Protein AF-0000000078396331 (afdb_homodimer)

Foldseek 3Di:
DPAADDPVRLVVQVVVCVVPVPPGCNVVCLVNDLVHLVVVLVVLVVVLVVLVVVLVVLVVLLVVLVVVLVVLLVVLVVLLVVLVVCCVVPNVVSSVVSNVVSVVSNVVSVVSNVVSVVSSVVSNVVSVCCCVPVSVDDRCPRVVVSVVVVVVVCCVVVPVCVVVVVVVVVVVVVVVVVVVPPD/DPAADDPVRLVVQVVCCVVPVPPGCNVVCLVNPLVNLVVVLVVLVVVLVVLVVVLVVLVVLLVVLVVVLVVLLVVLVVLLVVLVVCCVVPNVVSSVVSNVVSVVSNVVSVVSNVVSVVSSVVSNVVSVVCCVPVSVDDRCPRVVVSVVVVVVVCCVVVPVCCVVVVVVVVVVVVVVVVVVPDD

Secondary structure (DSSP, 8-state):
------HHHHHHHHHHHHH-TTT--GGGGHHHHHHHHHHHHHHHHHHHHHHHHHHHHHHHHHHHHHHHHHHHHHHHHHHHHHHHHHHHTT-HHHHHHHHHHHHHHHHHHHHHHHHHHHHHHHHHHHHHHHHHTTT-PPTTTTHHHHHHHHHHHHHHHHHHHHHHHHHHHHHHHHHHHHHHT--/------HHHHHHHHHHHHH-TTT--GGGGHHHHHHHHHHHHHHHHHHHHHHHHHHHHHHHHHHHHHHHHHHHHHHHHHHHHHHHHHHHTT-HHHHHHHHHHHHHHHHHHHHHHHHHHHHHHHHHHHHHHHHHTTT---TTTTHHHHHHHHHHHHHHHHHHHHHHHHHHHHHHHHHHHHHHT--

Organism: Alligator mississippiensis (NCBI:txid8496)

pLDDT: mean 81.95, std 16.31, range [31.36, 97.94]

Structure (mmCIF, N/CA/C/O backbone):
data_AF-0000000078396331-model_v1
#
loop_
_entity.id
_entity.type
_entity.pdbx_description
1 polymer 'Arf-GAP with SH3 domain, ANK repeat and PH domain-containing protein 1 isoform C'
#
loop_
_atom_site.group_PDB
_atom_site.id
_atom_site.type_symbol
_atom_site.label_atom_id
_atom_site.label_alt_id
_atom_site.label_comp_id
_atom_site.label_asym_id
_atom_site.label_entity_id
_atom_site.label_seq_id
_atom_site.pdbx_PDB_ins_code
_atom_site.Cartn_x
_atom_site.Cartn_y
_atom_site.Cartn_z
_atom_site.occupancy
_atom_site.B_iso_or_equiv
_atom_site.auth_seq_id
_atom_site.auth_comp_id
_atom_site.auth_asym_id
_atom_site.auth_atom_id
_atom_site.pdbx_PDB_model_num
ATOM 1 N N . MET A 1 1 ? -17.031 34.531 22.781 1 51.44 1 MET A N 1
ATOM 2 C CA . MET A 1 1 ? -15.562 34.531 22.844 1 51.44 1 MET A CA 1
ATOM 3 C C . MET A 1 1 ? -15.062 35.75 23.578 1 51.44 1 MET A C 1
ATOM 5 O O . MET A 1 1 ? -15.688 36.812 23.531 1 51.44 1 MET A O 1
ATOM 9 N N . PRO A 1 2 ? -14.391 35.406 24.594 1 65.56 2 PRO A N 1
ATOM 10 C CA . PRO A 1 2 ? -13.93 36.594 25.312 1 65.56 2 PRO A CA 1
ATOM 11 C C . PRO A 1 2 ? -13.414 37.688 24.375 1 65.56 2 PRO A C 1
ATOM 13 O O . PRO A 1 2 ? -12.938 37.375 23.281 1 65.56 2 PRO A O 1
ATOM 16 N N . ASP A 1 3 ? -13.664 38.844 24.672 1 76.69 3 ASP A N 1
ATOM 17 C CA . ASP A 1 3 ? -13.297 40 23.859 1 76.69 3 ASP A CA 1
ATOM 18 C C . ASP A 1 3 ? -11.797 40 23.562 1 76.69 3 ASP A C 1
ATOM 20 O O . ASP A 1 3 ? -10.984 39.75 24.453 1 76.69 3 ASP A O 1
ATOM 24 N N . GLN A 1 4 ? -11.453 39.938 22.328 1 81.94 4 GLN A N 1
ATOM 25 C CA . GLN A 1 4 ? -10.07 39.906 21.859 1 81.94 4 GLN A CA 1
ATOM 26 C C . GLN A 1 4 ? -9.68 41.25 21.234 1 81.94 4 GLN A C 1
ATOM 28 O O . GLN A 1 4 ? -10.547 42.031 20.844 1 81.94 4 GLN A O 1
ATOM 33 N N . ILE A 1 5 ? -8.453 41.562 21.375 1 83.56 5 ILE A N 1
ATOM 34 C CA . ILE A 1 5 ? -7.898 42.75 20.734 1 83.56 5 ILE A CA 1
ATOM 35 C C . ILE A 1 5 ? -7.023 42.344 19.547 1 83.56 5 ILE A C 1
ATOM 37 O O . ILE A 1 5 ? -6.375 41.281 19.578 1 83.56 5 ILE A O 1
ATOM 41 N N . SER A 1 6 ? -7.098 43.156 18.516 1 81.5 6 SER A N 1
ATOM 42 C CA . SER A 1 6 ? -6.219 42.875 17.375 1 81.5 6 SER A CA 1
ATOM 43 C C . SER A 1 6 ? -4.797 43.344 17.656 1 81.5 6 SER A C 1
ATOM 45 O O . SER A 1 6 ? -4.562 44.125 18.594 1 81.5 6 SER A O 1
ATOM 47 N N . VAL A 1 7 ? -3.902 42.781 16.922 1 81.12 7 VAL A N 1
ATOM 48 C CA . VAL A 1 7 ? -2.51 43.188 17.078 1 81.12 7 VAL A CA 1
ATOM 49 C C . VAL A 1 7 ? -2.381 44.688 16.812 1 81.12 7 VAL A C 1
ATOM 51 O O . VAL A 1 7 ? -1.651 45.375 17.516 1 81.12 7 VAL A O 1
ATOM 54 N N . ALA A 1 8 ? -3.088 45.125 15.812 1 82.56 8 ALA A N 1
ATOM 55 C CA . ALA A 1 8 ? -3.049 46.531 15.477 1 82.56 8 ALA A CA 1
ATOM 56 C C . ALA A 1 8 ? -3.572 47.375 16.625 1 82.56 8 ALA A C 1
ATOM 58 O O . ALA A 1 8 ? -2.99 48.438 16.969 1 82.56 8 ALA A O 1
ATOM 59 N N . GLU A 1 9 ? -4.625 46.906 17.219 1 83.44 9 GLU A N 1
ATOM 60 C CA . GLU A 1 9 ? -5.188 47.594 18.375 1 83.44 9 GLU A CA 1
ATOM 61 C C . GLU A 1 9 ? -4.223 47.594 19.562 1 83.44 9 GLU A C 1
ATOM 63 O O . GLU A 1 9 ? -4.074 48.594 20.266 1 83.44 9 GLU A O 1
ATOM 68 N N . PHE A 1 10 ? -3.576 46.5 19.734 1 85.31 10 PHE A N 1
ATOM 69 C CA . PHE A 1 10 ? -2.607 46.344 20.812 1 85.31 10 PHE A CA 1
ATOM 70 C C . PHE A 1 10 ? -1.467 47.344 20.641 1 85.31 10 PHE A C 1
ATOM 72 O O . PHE A 1 10 ? -1.073 48.031 21.594 1 85.31 10 PHE A O 1
ATOM 79 N N . VAL A 1 11 ? -0.959 47.469 19.469 1 83.88 11 VAL A N 1
ATOM 80 C CA . VAL A 1 11 ? 0.147 48.375 19.188 1 83.88 11 VAL A CA 1
ATOM 81 C C . VAL A 1 11 ? -0.291 49.812 19.422 1 83.88 11 VAL A C 1
ATOM 83 O O . VAL A 1 11 ? 0.448 50.594 20 1 83.88 11 VAL A O 1
ATOM 86 N N . THR A 1 12 ? -1.482 50.156 18.953 1 85.38 12 THR A N 1
ATOM 87 C CA . THR A 1 12 ? -2.01 51.5 19.141 1 85.38 12 THR A CA 1
ATOM 88 C C . THR A 1 12 ? -2.158 51.812 20.625 1 85.38 12 THR A C 1
ATOM 90 O O . THR A 1 12 ? -1.731 52.875 21.078 1 85.38 12 THR A O 1
ATOM 93 N N . GLU A 1 13 ? -2.725 50.781 21.312 1 81.88 13 GLU A N 1
ATOM 94 C CA . GLU A 1 13 ? -2.939 51 22.75 1 81.88 13 GLU A CA 1
ATOM 95 C C . GLU A 1 13 ? -1.612 51.125 23.484 1 81.88 13 GLU A C 1
ATOM 97 O O . GLU A 1 13 ? -1.491 51.906 24.438 1 81.88 13 GLU A O 1
ATOM 102 N N . THR A 1 14 ? -0.633 50.406 23.141 1 82.62 14 THR A N 1
ATOM 103 C CA . THR A 1 14 ? 0.685 50.438 23.766 1 82.62 14 THR A CA 1
ATOM 104 C C . THR A 1 14 ? 1.376 51.75 23.516 1 82.62 14 THR A C 1
ATOM 106 O O . THR A 1 14 ? 2.004 52.312 24.422 1 82.62 14 THR A O 1
ATOM 109 N N . ASN A 1 15 ? 1.266 52.156 22.266 1 84 15 ASN A N 1
ATOM 110 C CA . ASN A 1 15 ? 1.855 53.469 21.922 1 84 15 ASN A CA 1
ATOM 111 C C . ASN A 1 15 ? 1.221 54.594 22.703 1 84 15 ASN A C 1
ATOM 113 O O . ASN A 1 15 ? 1.917 55.5 23.156 1 84 15 ASN A O 1
ATOM 117 N N . GLU A 1 16 ? -0.081 54.562 22.859 1 82.88 16 GLU A N 1
ATOM 118 C CA . GLU A 1 16 ? -0.782 55.562 23.625 1 82.88 16 GLU A CA 1
ATOM 119 C C . GLU A 1 16 ? -0.362 55.531 25.094 1 82.88 16 GLU A C 1
ATOM 121 O O . GLU A 1 16 ? -0.216 56.562 25.734 1 82.88 16 GLU A O 1
ATOM 126 N N . ASP A 1 17 ? -0.183 54.406 25.516 1 82.94 17 ASP A N 1
ATOM 127 C CA . ASP A 1 17 ? 0.226 54.25 26.906 1 82.94 17 ASP A CA 1
ATOM 128 C C . ASP A 1 17 ? 1.66 54.719 27.109 1 82.94 17 ASP A C 1
ATOM 130 O O . ASP A 1 17 ? 1.986 55.281 28.172 1 82.94 17 ASP A O 1
ATOM 134 N N . TYR A 1 18 ? 2.506 54.46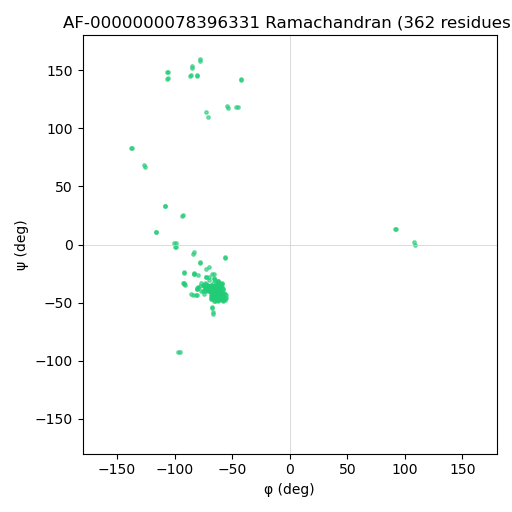9 26.125 1 81.62 18 TYR A N 1
ATOM 135 C CA . TYR A 1 18 ? 3.895 54.906 26.203 1 81.62 18 TYR A CA 1
ATOM 136 C C . TYR A 1 18 ? 3.984 56.438 26.203 1 81.62 18 TYR A C 1
ATOM 138 O O . TYR A 1 18 ? 4.789 57 26.938 1 81.62 18 TYR A O 1
ATOM 146 N N . LYS A 1 19 ? 3.119 57.062 25.484 1 82.88 19 LYS A N 1
ATOM 147 C CA . LYS A 1 19 ? 3.137 58.5 25.359 1 82.88 19 LYS A CA 1
ATOM 148 C C . LYS A 1 19 ? 2.469 59.156 26.562 1 82.88 19 LYS A C 1
ATOM 150 O O . LYS A 1 19 ? 2.924 60.219 27.047 1 82.88 19 LYS A O 1
ATOM 155 N N . ALA A 1 20 ? 1.323 58.531 26.906 1 80.38 20 ALA A N 1
ATOM 156 C CA . ALA A 1 20 ? 0.576 59.094 28.031 1 80.38 20 ALA A CA 1
ATOM 157 C C . ALA A 1 20 ? 0.063 58 28.953 1 80.38 20 ALA A C 1
ATOM 159 O O . ALA A 1 20 ? -1.116 57.656 28.906 1 80.38 20 ALA A O 1
ATOM 160 N N . PRO A 1 21 ? 0.889 57.531 29.844 1 74.56 21 PRO A N 1
ATOM 161 C CA . PRO A 1 21 ? 0.568 56.344 30.672 1 74.56 21 PRO A CA 1
ATOM 162 C C . PRO A 1 21 ? -0.633 56.594 31.578 1 74.56 21 PRO A C 1
ATOM 164 O O . PRO A 1 21 ? -1.394 55.656 31.875 1 74.56 21 PRO A O 1
ATOM 167 N N . THR A 1 22 ? -0.797 57.844 32.031 1 74 22 THR A N 1
ATOM 168 C CA . THR A 1 22 ? -1.854 58.156 32.969 1 74 22 THR A CA 1
ATOM 169 C C . THR A 1 22 ? -3.195 58.312 32.281 1 74 22 THR A C 1
ATOM 171 O O . THR A 1 22 ? -4.25 58.094 32.875 1 74 22 THR A O 1
ATOM 174 N N . ALA A 1 23 ? -3.166 58.688 31.016 1 75.25 23 ALA A N 1
ATOM 175 C CA . ALA A 1 23 ? -4.391 58.969 30.266 1 75.25 23 ALA A CA 1
ATOM 176 C C . ALA A 1 23 ? -4.789 57.75 29.406 1 75.25 23 ALA A C 1
ATOM 178 O O . ALA A 1 23 ? -5.914 57.688 28.906 1 75.25 23 ALA A O 1
ATOM 179 N N . SER A 1 24 ? -3.959 56.781 29.484 1 75.75 24 SER A N 1
ATOM 180 C CA . SER A 1 24 ? -4.168 55.656 28.562 1 75.75 24 SER A CA 1
ATOM 181 C C . SER A 1 24 ? -5.148 54.656 29.141 1 75.75 24 SER A C 1
ATOM 183 O O . SER A 1 24 ? -5.309 54.562 30.359 1 75.75 24 SER A O 1
ATOM 185 N N . ASN A 1 25 ? -5.945 54.031 28.297 1 78.31 25 ASN A N 1
ATOM 186 C CA . ASN A 1 25 ? -6.879 52.969 28.672 1 78.31 25 ASN A CA 1
ATOM 187 C C . ASN A 1 25 ? -6.258 51.594 28.5 1 78.31 25 ASN A C 1
ATOM 189 O O . ASN A 1 25 ? -6.973 50.594 28.359 1 78.31 25 ASN A O 1
ATOM 193 N N . PHE A 1 26 ? -4.973 51.562 28.547 1 81.69 26 PHE A N 1
ATOM 194 C CA . PHE A 1 26 ? -4.262 50.312 28.266 1 81.69 26 PHE A CA 1
ATOM 195 C C . PHE A 1 26 ? -4.59 49.25 29.312 1 81.69 26 PHE A C 1
ATOM 197 O O . PHE A 1 26 ? -4.762 48.094 28.984 1 81.69 26 PHE A O 1
ATOM 204 N N . THR A 1 27 ? -4.695 49.75 30.531 1 78.62 27 THR A N 1
ATOM 205 C CA . THR A 1 27 ? -4.938 48.812 31.641 1 78.62 27 THR A CA 1
ATOM 206 C C . THR A 1 27 ? -6.312 48.156 31.516 1 78.62 27 THR A C 1
ATOM 208 O O . THR A 1 27 ? -6.5 47.031 31.922 1 78.62 27 THR A O 1
ATOM 211 N N . THR A 1 28 ? -7.285 48.844 30.906 1 80.56 28 THR A N 1
ATOM 212 C CA . THR A 1 28 ? -8.633 48.312 30.75 1 80.56 28 THR A CA 1
ATOM 213 C C . THR A 1 28 ? -8.695 47.312 29.625 1 80.56 28 THR A C 1
ATOM 215 O O . THR A 1 28 ? -9.625 46.5 29.562 1 80.56 28 THR A O 1
ATOM 218 N N . ARG A 1 29 ? -7.664 47.281 28.766 1 84.56 29 ARG A N 1
ATOM 219 C CA . ARG A 1 29 ? -7.66 46.375 27.625 1 84.56 29 ARG A CA 1
ATOM 220 C C . ARG A 1 29 ? -6.805 45.156 27.906 1 84.56 29 ARG A C 1
ATOM 222 O O . ARG A 1 29 ? -6.73 44.25 27.062 1 84.56 29 ARG A O 1
ATOM 229 N N . LEU A 1 30 ? -6.285 45.125 29.062 1 81.31 30 LEU A N 1
ATOM 230 C CA . LEU A 1 30 ? -5.336 44.062 29.422 1 81.31 30 LEU A CA 1
ATOM 231 C C . LEU A 1 30 ? -6.012 42.719 29.406 1 81.31 30 LEU A C 1
ATOM 233 O O . LEU A 1 30 ? -5.449 41.75 28.906 1 81.31 30 LEU A O 1
ATOM 237 N N . PRO A 1 31 ? -7.211 42.688 29.984 1 83.12 31 PRO A N 1
ATOM 238 C CA . PRO A 1 31 ? -7.871 41.375 29.922 1 83.12 31 PRO A CA 1
ATOM 239 C C . PRO A 1 31 ? -8.102 40.906 28.484 1 83.12 31 PRO A C 1
ATOM 241 O O . PRO A 1 31 ? -8.023 39.688 28.203 1 83.12 31 PRO A O 1
ATOM 244 N N . GLN A 1 32 ? -8.344 41.812 27.562 1 87.12 32 GLN A N 1
ATOM 245 C CA . GLN A 1 32 ? -8.539 41.469 26.172 1 87.12 32 GLN A CA 1
ATOM 246 C C . GLN A 1 32 ? -7.234 40.969 25.531 1 87.12 32 GLN A C 1
ATOM 248 O O . GLN A 1 32 ? -7.25 40.062 24.688 1 87.12 32 GLN A O 1
ATOM 253 N N . CYS A 1 33 ? -6.156 41.594 25.938 1 84.62 33 CYS A N 1
ATOM 254 C CA . CYS A 1 33 ? -4.848 41.156 25.453 1 84.62 33 CYS A CA 1
ATOM 255 C C . CYS A 1 33 ? -4.512 39.75 25.922 1 84.62 33 CYS A C 1
ATOM 257 O O . CYS A 1 33 ? -4.008 38.938 25.141 1 84.62 33 CYS A O 1
ATOM 259 N N . ARG A 1 34 ? -4.836 39.5 27.156 1 83.62 34 ARG A N 1
ATOM 260 C CA . ARG A 1 34 ? -4.59 38.188 27.719 1 83.62 34 ARG A CA 1
ATOM 261 C C . ARG A 1 34 ? -5.402 37.094 26.984 1 83.62 34 ARG A C 1
ATOM 263 O O . ARG A 1 34 ? -4.898 36.031 26.703 1 83.62 34 ARG A O 1
ATOM 270 N N . ASN A 1 35 ? -6.621 37.406 26.719 1 87.19 35 ASN A N 1
ATOM 271 C CA . ASN A 1 35 ? -7.492 36.5 25.984 1 87.19 35 ASN A CA 1
ATOM 272 C C . ASN A 1 35 ? -6.969 36.25 24.578 1 87.19 35 ASN A C 1
ATOM 274 O O . ASN A 1 35 ? -7.051 35.125 24.078 1 87.19 35 ASN A O 1
ATOM 278 N N . THR A 1 36 ? -6.473 37.281 23.953 1 85.56 36 THR A N 1
ATOM 279 C CA . THR A 1 36 ? -5.938 37.156 22.594 1 85.56 36 THR A CA 1
ATOM 280 C C . THR A 1 36 ? -4.707 36.25 22.578 1 85.56 36 THR A C 1
ATOM 282 O O . THR A 1 36 ? -4.582 35.375 21.719 1 85.56 36 THR A O 1
ATOM 285 N N . VAL A 1 37 ? -3.832 36.438 23.562 1 85.31 37 VAL A N 1
ATOM 286 C CA . VAL A 1 37 ? -2.617 35.656 23.641 1 85.31 37 VAL A CA 1
ATOM 287 C C . VAL A 1 37 ? -2.984 34.188 23.906 1 85.31 37 VAL A C 1
ATOM 289 O O . VAL A 1 37 ? -2.398 33.281 23.297 1 85.31 37 VAL A O 1
ATOM 292 N N . ALA A 1 38 ? -3.959 33.969 24.781 1 84.94 38 ALA A N 1
ATOM 293 C CA . ALA A 1 38 ? -4.414 32.625 25.078 1 84.94 38 ALA A CA 1
ATOM 294 C C . ALA A 1 38 ? -5.016 31.953 23.844 1 84.94 38 ALA A C 1
ATOM 296 O O . ALA A 1 38 ? -4.801 30.766 23.594 1 84.94 38 ALA A O 1
ATOM 297 N N . ALA A 1 39 ? -5.754 32.719 23.094 1 85.81 39 ALA A N 1
ATOM 298 C CA . ALA A 1 39 ? -6.391 32.188 21.891 1 85.81 39 ALA A CA 1
ATOM 299 C C . ALA A 1 39 ? -5.348 31.812 20.828 1 85.81 39 ALA A C 1
ATOM 301 O O . ALA A 1 39 ? -5.48 30.797 20.156 1 85.81 39 ALA A O 1
ATOM 302 N N . ILE A 1 40 ? -4.332 32.656 20.672 1 83.56 40 ILE A N 1
ATOM 303 C CA . ILE A 1 40 ? -3.268 32.406 19.703 1 83.56 40 ILE A CA 1
ATOM 304 C C . ILE A 1 40 ? -2.49 31.156 20.125 1 83.56 40 ILE A C 1
ATOM 306 O O . ILE A 1 40 ? -2.172 30.312 19.281 1 83.56 40 ILE A O 1
ATOM 310 N N . GLU A 1 41 ? -2.252 31.062 21.359 1 84 41 GLU A N 1
ATOM 311 C CA . GLU A 1 41 ? -1.522 29.906 21.875 1 84 41 GLU A CA 1
ATOM 312 C C . GLU A 1 41 ? -2.301 28.609 21.641 1 84 41 GLU A C 1
ATOM 314 O O . GLU A 1 41 ? -1.718 27.594 21.281 1 84 41 GLU A O 1
ATOM 319 N N . GLU A 1 42 ? -3.561 28.656 21.938 1 85.81 42 GLU A N 1
ATOM 320 C CA . GLU A 1 42 ? -4.398 27.484 21.719 1 85.81 42 GLU A CA 1
ATOM 321 C C . GLU A 1 42 ? -4.434 27.094 20.25 1 85.81 42 GLU A C 1
ATOM 323 O O . GLU A 1 42 ? -4.398 25.922 19.906 1 85.81 42 GLU A O 1
ATOM 328 N N . ALA A 1 43 ? -4.508 28.078 19.391 1 85.19 43 ALA A N 1
ATOM 329 C CA . ALA A 1 43 ? -4.531 27.828 17.953 1 85.19 43 ALA A CA 1
ATOM 330 C C . ALA A 1 43 ? -3.219 27.203 17.484 1 85.19 43 ALA A C 1
ATOM 332 O O . ALA A 1 43 ? -3.221 26.281 16.672 1 85.19 43 ALA A O 1
ATOM 333 N N . LEU A 1 44 ? -2.168 27.719 18 1 84.44 44 LEU A N 1
ATOM 334 C CA . LEU A 1 44 ? -0.857 27.172 17.672 1 84.44 44 LEU A CA 1
ATOM 335 C C . LEU A 1 44 ? -0.725 25.734 18.141 1 84.44 44 LEU A C 1
ATOM 337 O O . LEU A 1 44 ? -0.146 24.891 17.438 1 84.44 44 LEU A O 1
ATOM 341 N N . ASP A 1 45 ? -1.229 25.484 19.266 1 88.5 45 ASP A N 1
ATOM 342 C CA . ASP A 1 45 ? -1.177 24.125 19.812 1 88.5 45 ASP A CA 1
ATOM 343 C C . ASP A 1 45 ? -1.977 23.156 18.938 1 88.5 45 ASP A C 1
ATOM 345 O O . ASP A 1 45 ? -1.562 22.016 18.719 1 88.5 45 ASP A O 1
ATOM 349 N N . VAL A 1 46 ? -3.141 23.562 18.531 1 89.06 46 VAL A N 1
ATOM 350 C CA . VAL A 1 46 ? -3.98 22.75 17.672 1 89.06 46 VAL A CA 1
ATOM 351 C C . VAL A 1 46 ? -3.25 22.469 16.359 1 89.06 46 VAL A C 1
ATOM 353 O O . VAL A 1 46 ? -3.236 21.328 15.883 1 89.06 46 VAL A O 1
ATOM 356 N N . ASP A 1 47 ? -2.602 23.453 15.773 1 88.19 47 ASP A N 1
ATOM 357 C CA . ASP A 1 47 ? -1.857 23.281 14.523 1 88.19 47 ASP A CA 1
ATOM 358 C C . ASP A 1 47 ? -0.685 22.328 14.711 1 88.19 47 ASP A C 1
ATOM 360 O O . ASP A 1 47 ? -0.438 21.469 13.859 1 88.19 47 ASP A O 1
ATOM 364 N N . ARG A 1 48 ? -0.011 22.5 15.805 1 89.44 48 ARG A N 1
ATOM 365 C CA . ARG A 1 48 ? 1.112 21.609 16.078 1 89.44 48 ARG A CA 1
ATOM 366 C C . ARG A 1 48 ? 0.652 20.156 16.172 1 89.44 48 ARG A C 1
ATOM 368 O O . ARG A 1 48 ? 1.286 19.266 15.602 1 89.44 48 ARG A O 1
ATOM 375 N N . THR A 1 49 ? -0.433 20 16.875 1 92.25 49 THR A N 1
ATOM 376 C CA . THR A 1 49 ? -0.963 18.656 17.062 1 92.25 49 THR A CA 1
ATOM 377 C C . THR A 1 49 ? -1.343 18.031 15.727 1 92.25 49 THR A C 1
ATOM 379 O O . THR A 1 49 ? -1.021 16.875 15.469 1 92.25 49 THR A O 1
ATOM 382 N N . VAL A 1 50 ? -1.983 18.781 14.914 1 94.19 50 VAL A N 1
ATOM 383 C CA . VAL A 1 50 ? -2.43 18.281 13.625 1 94.19 50 VAL A CA 1
ATOM 384 C C . VAL A 1 50 ? -1.222 17.969 12.742 1 94.19 50 VAL A C 1
ATOM 386 O O . VAL A 1 50 ? -1.199 16.969 12.031 1 94.19 50 VAL A O 1
ATOM 389 N N . LEU A 1 51 ? -0.263 18.844 12.734 1 92.81 51 LEU A N 1
ATOM 390 C CA . LEU A 1 51 ? 0.935 18.641 11.922 1 92.81 51 LEU A CA 1
ATOM 391 C C . LEU A 1 51 ? 1.708 17.406 12.375 1 92.81 51 LEU A C 1
ATOM 393 O O . LEU A 1 51 ? 2.254 16.672 11.547 1 92.81 51 LEU A O 1
ATOM 397 N N . TYR A 1 52 ? 1.739 17.188 13.68 1 93.12 52 TYR A N 1
ATOM 398 C CA . TYR A 1 52 ? 2.381 15.984 14.18 1 93.12 52 TYR A CA 1
ATOM 399 C C . TYR A 1 52 ? 1.629 14.734 13.734 1 93.12 52 TYR A C 1
ATOM 401 O O . TYR A 1 52 ? 2.242 13.719 13.406 1 93.12 52 TYR A O 1
ATOM 409 N N . LYS A 1 53 ? 0.356 14.844 13.742 1 95.88 53 LYS A N 1
ATOM 410 C CA . LYS A 1 53 ? -0.455 13.734 13.266 1 95.88 53 LYS A CA 1
ATOM 411 C C . LYS A 1 53 ? -0.185 13.453 11.789 1 95.88 53 LYS A C 1
ATOM 413 O O . LYS A 1 53 ? -0.109 12.289 11.375 1 95.88 53 LYS A O 1
ATOM 418 N N . MET A 1 54 ? -0.09 14.469 11.023 1 96 54 MET A N 1
ATOM 419 C CA . MET A 1 54 ? 0.231 14.32 9.609 1 96 54 MET A CA 1
ATOM 420 C C . MET A 1 54 ? 1.587 13.648 9.422 1 96 54 MET A C 1
ATOM 422 O O . MET A 1 54 ? 1.728 12.742 8.602 1 96 54 MET A O 1
ATOM 426 N N . LYS A 1 55 ? 2.516 14.141 10.172 1 94.75 55 LYS A N 1
ATOM 427 C CA . LYS A 1 55 ? 3.855 13.57 10.086 1 94.75 55 LYS A CA 1
ATOM 428 C C . LYS A 1 55 ? 3.838 12.078 10.422 1 94.75 55 LYS A C 1
ATOM 430 O O . LYS A 1 55 ? 4.453 11.273 9.719 1 94.75 55 LYS A O 1
ATOM 435 N N . LYS A 1 56 ? 3.148 11.758 11.438 1 96.25 56 LYS A N 1
ATOM 436 C CA . LYS A 1 56 ? 3.012 10.359 11.844 1 96.25 56 LYS A CA 1
ATOM 437 C C . LYS A 1 56 ? 2.354 9.531 10.734 1 96.25 56 LYS A C 1
ATOM 439 O O . LYS A 1 56 ? 2.779 8.414 10.461 1 96.25 56 LYS A O 1
ATOM 444 N N . SER A 1 57 ? 1.333 10.07 10.164 1 97 57 SER A N 1
ATOM 445 C CA . SER A 1 57 ? 0.613 9.375 9.109 1 97 57 SER A CA 1
ATOM 446 C C . SER A 1 57 ? 1.493 9.172 7.879 1 97 57 SER A C 1
ATOM 448 O O . SER A 1 57 ? 1.425 8.133 7.223 1 97 57 SER A O 1
ATOM 450 N N . VAL A 1 58 ? 2.258 10.156 7.527 1 96.62 58 VAL A N 1
ATOM 451 C CA . VAL A 1 58 ? 3.152 10.062 6.379 1 96.62 58 VAL A CA 1
ATOM 452 C C . VAL A 1 58 ? 4.16 8.938 6.598 1 96.62 58 VAL A C 1
ATOM 454 O O . VAL A 1 58 ? 4.43 8.148 5.688 1 96.62 58 VAL A O 1
ATOM 457 N N . LYS A 1 59 ? 4.688 8.852 7.75 1 96.69 59 LYS A N 1
ATOM 458 C CA . LYS A 1 59 ? 5.602 7.762 8.078 1 96.69 59 LYS A CA 1
ATOM 459 C C . LYS A 1 59 ? 4.906 6.406 7.973 1 96.69 59 LYS A C 1
ATOM 461 O O . LYS A 1 59 ? 5.48 5.445 7.457 1 96.69 59 LYS A O 1
ATOM 466 N N . ALA A 1 60 ? 3.719 6.309 8.461 1 97.69 60 ALA A N 1
ATOM 467 C CA . ALA A 1 60 ? 2.936 5.074 8.398 1 97.69 60 ALA A CA 1
ATOM 468 C C . ALA A 1 60 ? 2.648 4.68 6.953 1 97.69 60 ALA A C 1
ATOM 470 O O . ALA A 1 60 ? 2.674 3.494 6.613 1 97.69 60 ALA A O 1
ATOM 471 N N . ILE A 1 61 ? 2.357 5.598 6.129 1 97.62 61 ILE A N 1
ATOM 472 C CA . ILE A 1 61 ? 2.119 5.363 4.707 1 97.62 61 ILE A CA 1
ATOM 473 C C . ILE A 1 61 ? 3.377 4.789 4.062 1 97.62 61 ILE A C 1
ATOM 475 O O . ILE A 1 61 ? 3.297 3.848 3.268 1 97.62 61 ILE A O 1
ATOM 479 N N . ASN A 1 62 ? 4.488 5.391 4.383 1 97 62 ASN A N 1
ATOM 480 C CA . ASN A 1 62 ? 5.742 4.887 3.838 1 97 62 ASN A CA 1
ATOM 481 C C . ASN A 1 62 ? 5.98 3.432 4.234 1 97 62 ASN A C 1
ATOM 483 O O . ASN A 1 62 ? 6.312 2.6 3.387 1 97 62 ASN A O 1
ATOM 487 N N . VAL A 1 63 ? 5.781 3.088 5.512 1 97.44 63 VAL A N 1
ATOM 488 C CA . VAL A 1 63 ? 6.008 1.74 6.023 1 97.44 63 VAL A CA 1
ATOM 489 C C . VAL A 1 63 ? 5.02 0.769 5.379 1 97.44 63 VAL A C 1
ATOM 491 O O . VAL A 1 63 ? 5.418 -0.277 4.859 1 97.44 63 VAL A O 1
ATOM 494 N N . SER A 1 64 ? 3.783 1.131 5.375 1 97.38 64 SER A N 1
ATOM 495 C CA . SER A 1 64 ? 2.766 0.256 4.801 1 97.38 64 SER A CA 1
ATOM 496 C C . SER A 1 64 ? 2.926 0.138 3.289 1 97.38 64 SER A C 1
ATOM 498 O O . SER A 1 64 ? 2.693 -0.928 2.717 1 97.38 64 SER A O 1
ATOM 500 N N . GLY A 1 65 ? 3.248 1.259 2.637 1 97.44 65 GLY A N 1
ATOM 501 C CA . GLY A 1 65 ? 3.484 1.223 1.203 1 97.44 65 GLY A CA 1
ATOM 502 C C . GLY A 1 65 ? 4.613 0.292 0.807 1 97.44 65 GLY A C 1
ATOM 503 O O . GLY A 1 65 ? 4.48 -0.492 -0.135 1 97.44 65 GLY A O 1
ATOM 504 N N . LEU A 1 66 ? 5.68 0.347 1.534 1 97.31 66 LEU A N 1
ATOM 505 C CA . LEU A 1 66 ? 6.82 -0.512 1.241 1 97.31 66 LEU A CA 1
ATOM 506 C C . LEU A 1 66 ? 6.496 -1.972 1.541 1 97.31 66 LEU A C 1
ATOM 508 O O . LEU A 1 66 ? 6.965 -2.873 0.843 1 97.31 66 LEU A O 1
ATOM 512 N N . ALA A 1 67 ? 5.73 -2.24 2.549 1 97.25 67 ALA A N 1
ATOM 513 C CA . ALA A 1 67 ? 5.266 -3.596 2.836 1 97.25 67 ALA A CA 1
ATOM 514 C C . ALA A 1 67 ? 4.402 -4.133 1.699 1 97.25 67 ALA A C 1
ATOM 516 O O . ALA A 1 67 ? 4.52 -5.305 1.325 1 97.25 67 ALA A O 1
ATOM 517 N N . HIS A 1 68 ? 3.537 -3.311 1.166 1 97.19 68 HIS A N 1
ATOM 518 C CA . HIS A 1 68 ? 2.707 -3.676 0.024 1 97.19 68 HIS A CA 1
ATOM 519 C C . HIS A 1 68 ? 3.561 -4.012 -1.194 1 97.19 68 HIS A C 1
ATOM 521 O O . HIS A 1 68 ? 3.299 -4.996 -1.89 1 97.19 68 HIS A O 1
ATOM 527 N N . VAL A 1 69 ? 4.562 -3.205 -1.398 1 97.5 69 VAL A N 1
ATOM 528 C CA . VAL A 1 69 ? 5.488 -3.402 -2.508 1 97.5 69 VAL A CA 1
ATOM 529 C C . VAL A 1 69 ? 6.176 -4.758 -2.371 1 97.5 69 VAL A C 1
ATOM 531 O O . VAL A 1 69 ? 6.297 -5.504 -3.348 1 97.5 69 VAL A O 1
ATOM 534 N N . GLU A 1 70 ? 6.621 -5.129 -1.191 1 97.94 70 GLU A N 1
ATOM 535 C CA . GLU A 1 70 ? 7.289 -6.402 -0.951 1 97.94 70 GLU A CA 1
ATOM 536 C C . GLU A 1 70 ? 6.371 -7.578 -1.274 1 97.94 70 GLU A C 1
ATOM 538 O O . GLU A 1 70 ? 6.801 -8.562 -1.881 1 97.94 70 GLU A O 1
ATOM 543 N N . ASN A 1 71 ? 5.148 -7.477 -0.883 1 97.56 71 ASN A N 1
ATOM 544 C CA . ASN A 1 71 ? 4.188 -8.539 -1.17 1 97.56 71 ASN A CA 1
ATOM 545 C C . ASN A 1 71 ? 3.922 -8.664 -2.668 1 97.56 71 ASN A C 1
ATOM 547 O O . ASN A 1 71 ? 3.777 -9.773 -3.186 1 97.56 71 ASN A O 1
ATOM 551 N N . GLU A 1 72 ? 3.844 -7.555 -3.365 1 97.25 72 GLU A N 1
ATOM 552 C CA . GLU A 1 72 ? 3.684 -7.57 -4.816 1 97.25 72 GLU A CA 1
ATOM 553 C C . GLU A 1 72 ? 4.875 -8.234 -5.496 1 97.25 72 GLU A C 1
ATOM 555 O O . GLU A 1 72 ? 4.711 -8.961 -6.477 1 97.25 72 GLU A O 1
ATOM 560 N N . GLU A 1 73 ? 6.062 -7.965 -4.949 1 97.88 73 GLU A N 1
ATOM 561 C CA . GLU A 1 73 ? 7.266 -8.57 -5.508 1 97.88 73 GLU A CA 1
ATOM 562 C C . GLU A 1 73 ? 7.258 -10.086 -5.324 1 97.88 73 GLU A C 1
ATOM 564 O O . GLU A 1 73 ? 7.668 -10.828 -6.219 1 97.88 73 GLU A O 1
ATOM 569 N N . GLN A 1 74 ? 6.777 -10.562 -4.184 1 97.69 74 GLN A N 1
ATOM 570 C CA . GLN A 1 74 ? 6.664 -12 -3.941 1 97.69 74 GLN 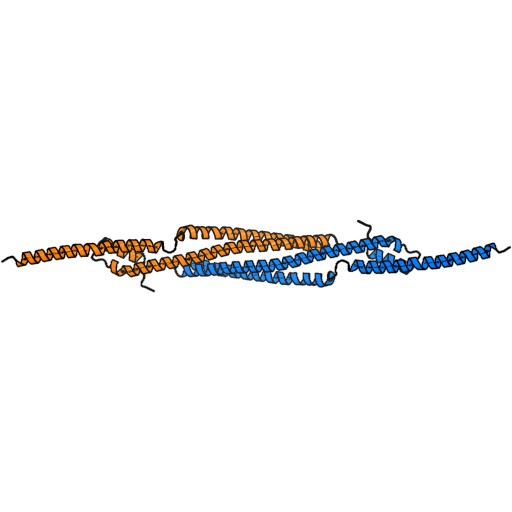A CA 1
ATOM 571 C C . GLN A 1 74 ? 5.676 -12.641 -4.906 1 97.69 74 GLN A C 1
ATOM 573 O O . GLN A 1 74 ? 5.93 -13.734 -5.43 1 97.69 74 GLN A O 1
ATOM 578 N N . TYR A 1 75 ? 4.621 -12 -5.141 1 97.5 75 TYR A N 1
ATOM 579 C CA . TYR A 1 75 ? 3.646 -12.484 -6.113 1 97.5 75 TYR A CA 1
ATOM 580 C C . TYR A 1 75 ? 4.258 -12.562 -7.504 1 97.5 75 TYR A C 1
ATOM 582 O O . TYR A 1 75 ? 4.086 -13.562 -8.211 1 97.5 75 TYR A O 1
ATOM 590 N N . THR A 1 76 ? 4.918 -11.539 -7.875 1 97.44 76 THR A N 1
ATOM 591 C CA . THR A 1 76 ? 5.512 -11.477 -9.203 1 97.44 76 THR A CA 1
ATOM 592 C C . THR A 1 76 ? 6.547 -12.586 -9.383 1 97.44 76 THR A C 1
ATOM 594 O O . THR A 1 76 ? 6.629 -13.195 -10.453 1 97.44 76 THR A O 1
ATOM 597 N N . GLN A 1 77 ? 7.344 -12.852 -8.367 1 97.38 77 GLN A N 1
ATOM 598 C CA . GLN A 1 77 ? 8.328 -13.93 -8.422 1 97.38 77 GLN A CA 1
ATOM 599 C C . GLN A 1 77 ? 7.652 -15.281 -8.617 1 97.38 77 GLN A C 1
ATOM 601 O O . GLN A 1 77 ? 8.117 -16.109 -9.406 1 97.38 77 GLN A O 1
ATOM 606 N N . ALA A 1 78 ? 6.59 -15.484 -7.883 1 96.69 78 ALA A N 1
ATOM 607 C CA . ALA A 1 78 ? 5.84 -16.734 -8.031 1 96.69 78 ALA A CA 1
ATOM 608 C C . ALA A 1 78 ? 5.234 -16.844 -9.43 1 96.69 78 ALA A C 1
ATOM 610 O O . ALA A 1 78 ? 5.254 -17.906 -10.039 1 96.69 78 ALA A O 1
ATOM 611 N N . LEU A 1 79 ? 4.707 -15.773 -9.922 1 95.56 79 LEU A N 1
ATOM 612 C CA . LEU A 1 79 ? 4.133 -15.719 -11.266 1 95.56 79 LEU A CA 1
ATOM 613 C C . LEU A 1 79 ? 5.184 -16.031 -12.32 1 95.56 79 LEU A C 1
ATOM 615 O O . LEU A 1 79 ? 4.91 -16.766 -13.273 1 95.56 79 LEU A O 1
ATOM 619 N N . GLU A 1 80 ? 6.398 -15.508 -12.133 1 96.56 80 GLU A N 1
ATOM 620 C CA . GLU A 1 80 ? 7.5 -15.781 -13.047 1 96.56 80 GLU A CA 1
ATOM 621 C C . GLU A 1 80 ? 7.879 -17.266 -13.039 1 96.56 80 GLU A C 1
ATOM 623 O O . GLU A 1 80 ? 8.133 -17.844 -14.086 1 96.56 80 GLU A O 1
ATOM 628 N N . LYS A 1 81 ? 7.941 -17.797 -11.844 1 95.62 81 LYS A N 1
ATOM 629 C CA . LYS A 1 81 ? 8.242 -19.219 -11.727 1 95.62 81 LYS A CA 1
ATOM 630 C C . LYS A 1 81 ? 7.168 -20.078 -12.391 1 95.62 81 LYS A C 1
ATOM 632 O O . LYS A 1 81 ? 7.48 -21.016 -13.125 1 95.62 81 LYS A O 1
ATOM 637 N N . PHE A 1 82 ? 5.926 -19.766 -12.188 1 94.19 82 PHE A N 1
ATOM 638 C CA . PHE A 1 82 ? 4.812 -20.484 -12.789 1 94.19 82 PHE A CA 1
ATOM 639 C C . PHE A 1 82 ? 4.859 -20.375 -14.312 1 94.19 82 PHE A C 1
ATOM 641 O O . PHE A 1 82 ? 4.688 -21.375 -15.016 1 94.19 82 PHE A O 1
ATOM 648 N N . GLY A 1 83 ? 5.039 -19.156 -14.781 1 93.62 83 GLY A N 1
ATOM 649 C CA . GLY A 1 83 ? 5.164 -18.969 -16.219 1 93.62 83 GLY A CA 1
ATOM 650 C C . GLY A 1 83 ? 6.32 -19.734 -16.828 1 93.62 83 GLY A C 1
ATOM 651 O O . GLY A 1 83 ? 6.184 -20.312 -17.906 1 93.62 83 GLY A O 1
ATOM 652 N N . GLY A 1 84 ? 7.48 -19.719 -16.141 1 93.62 84 GLY A N 1
ATOM 653 C CA . GLY A 1 84 ? 8.625 -20.5 -16.594 1 93.62 84 GLY A CA 1
ATOM 654 C C . GLY A 1 84 ? 8.328 -21.984 -16.703 1 93.62 84 GLY A C 1
ATOM 655 O O . GLY A 1 84 ? 8.75 -22.625 -17.656 1 93.62 84 GLY A O 1
ATOM 656 N N . ASN A 1 85 ? 7.633 -22.469 -15.688 1 89.88 85 ASN A N 1
ATOM 657 C CA . ASN A 1 85 ? 7.234 -23.875 -15.719 1 89.88 85 ASN A CA 1
ATOM 658 C C . ASN A 1 85 ? 6.363 -24.188 -16.938 1 89.88 85 ASN A C 1
ATOM 660 O O . ASN A 1 85 ? 6.527 -25.234 -17.562 1 89.88 85 ASN A O 1
ATOM 664 N N . CYS A 1 86 ? 5.445 -23.328 -17.281 1 88.69 86 CYS A N 1
ATOM 665 C CA . CYS A 1 86 ? 4.539 -23.516 -18.406 1 88.69 86 CYS A CA 1
ATOM 666 C C . CYS A 1 86 ? 5.305 -23.516 -19.734 1 88.69 86 CYS A C 1
ATOM 668 O O . CYS A 1 86 ? 5.004 -24.297 -20.625 1 88.69 86 CYS A O 1
ATOM 670 N N . VAL A 1 87 ? 6.215 -22.594 -19.812 1 89.88 87 VAL A N 1
ATOM 671 C CA . VAL A 1 87 ? 7.016 -22.516 -21.031 1 89.88 87 VAL A CA 1
ATOM 672 C C . VAL A 1 87 ? 7.754 -23.828 -21.25 1 89.88 87 VAL A C 1
ATOM 674 O O . VAL A 1 87 ? 7.816 -24.328 -22.375 1 89.88 87 VAL A O 1
ATOM 677 N N . CYS A 1 88 ? 8.141 -24.469 -20.188 1 84.75 88 CYS A N 1
ATOM 678 C CA . CYS A 1 88 ? 8.938 -25.688 -20.266 1 84.75 88 CYS A CA 1
ATOM 679 C C . CYS A 1 88 ? 8.055 -26.906 -20.5 1 84.75 88 CYS A C 1
ATOM 681 O O . CYS A 1 88 ? 8.508 -27.906 -21.047 1 84.75 88 CYS A O 1
ATOM 683 N N . ARG A 1 89 ? 6.762 -26.859 -20.109 1 79.12 89 ARG A N 1
ATOM 684 C CA . ARG A 1 89 ? 5.902 -28.031 -20.125 1 79.12 89 ARG A CA 1
ATOM 685 C C . ARG A 1 89 ? 4.867 -27.953 -21.234 1 79.12 89 ARG A C 1
ATOM 687 O O . ARG A 1 89 ? 3.684 -28.219 -21.016 1 79.12 89 ARG A O 1
ATOM 694 N N . ASP A 1 90 ? 5.203 -27.406 -22.234 1 71.75 90 ASP A N 1
ATOM 695 C CA . ASP A 1 90 ? 4.527 -27.578 -23.516 1 71.75 90 ASP A CA 1
ATOM 696 C C . ASP A 1 90 ? 3.432 -26.531 -23.719 1 71.75 90 ASP A C 1
ATOM 698 O O . ASP A 1 90 ? 2.453 -26.781 -24.422 1 71.75 90 ASP A O 1
ATOM 702 N N . ASP A 1 91 ? 3.348 -25.531 -23 1 83.75 91 ASP A N 1
ATOM 703 C CA . ASP A 1 91 ? 2.459 -24.422 -23.312 1 83.75 91 ASP A CA 1
ATOM 704 C C . ASP A 1 91 ? 3.223 -23.094 -23.328 1 83.75 91 ASP A C 1
ATOM 706 O O . ASP A 1 91 ? 3.021 -22.25 -22.469 1 83.75 91 ASP A O 1
ATOM 710 N N . PRO A 1 92 ? 4.055 -22.953 -24.266 1 90.31 92 PRO A N 1
ATOM 711 C CA . PRO A 1 92 ? 4.926 -21.781 -24.328 1 90.31 92 PRO A CA 1
ATOM 712 C C . PRO A 1 92 ? 4.145 -20.484 -24.469 1 90.31 92 PRO A C 1
ATOM 714 O O . PRO A 1 92 ? 4.562 -19.438 -23.938 1 90.31 92 PRO A O 1
ATOM 717 N N . ASP A 1 93 ? 3.023 -20.562 -25.125 1 92.19 93 ASP A N 1
ATOM 718 C CA . ASP A 1 93 ? 2.238 -19.344 -25.312 1 92.19 93 ASP A CA 1
ATOM 719 C C . ASP A 1 93 ? 1.668 -18.859 -23.984 1 92.19 93 ASP A C 1
ATOM 721 O O . ASP A 1 93 ? 1.748 -17.672 -23.656 1 92.19 93 ASP A O 1
ATOM 725 N N . LEU A 1 94 ? 1.111 -19.797 -23.266 1 89.38 94 LEU A N 1
ATOM 726 C CA . LEU A 1 94 ? 0.561 -19.453 -21.969 1 89.38 94 LEU A CA 1
ATOM 727 C C . LEU A 1 94 ? 1.659 -18.984 -21.016 1 89.38 94 LEU A C 1
ATOM 729 O O . LEU A 1 94 ? 1.492 -17.969 -20.328 1 89.38 94 LEU A O 1
ATOM 733 N N . GLY A 1 95 ? 2.752 -19.703 -21.047 1 93.88 95 GLY A N 1
ATOM 734 C CA . GLY A 1 95 ? 3.873 -19.312 -20.203 1 93.88 95 GLY A CA 1
ATOM 735 C C . GLY A 1 95 ? 4.426 -17.938 -20.531 1 93.88 95 GLY A C 1
ATOM 736 O O . GLY A 1 95 ? 4.684 -17.141 -19.625 1 93.88 95 GLY A O 1
ATOM 737 N N . THR A 1 96 ? 4.527 -17.672 -21.781 1 95.31 96 THR A N 1
ATOM 738 C CA . THR A 1 96 ? 5.039 -16.391 -22.234 1 95.31 96 THR A CA 1
ATOM 739 C C . THR A 1 96 ? 4.105 -15.258 -21.812 1 95.31 96 THR A C 1
ATOM 741 O O . THR A 1 96 ? 4.566 -14.172 -21.422 1 95.31 96 THR A O 1
ATOM 744 N N . ALA A 1 97 ? 2.846 -15.516 -21.891 1 94 97 ALA A N 1
ATOM 745 C CA . ALA A 1 97 ? 1.88 -14.508 -21.453 1 94 97 ALA A CA 1
ATOM 746 C C . ALA A 1 97 ? 2.066 -14.172 -19.969 1 94 97 ALA A C 1
ATOM 748 O O . ALA A 1 97 ? 2.066 -13 -19.594 1 94 97 ALA A O 1
ATOM 749 N N . PHE A 1 98 ? 2.264 -15.211 -19.125 1 93.81 98 PHE A N 1
ATOM 750 C CA . PHE A 1 98 ? 2.473 -15 -17.703 1 93.81 98 PHE A CA 1
ATOM 751 C C . PHE A 1 98 ? 3.771 -14.242 -17.453 1 93.81 98 PHE A C 1
ATOM 753 O O . PHE A 1 98 ? 3.828 -13.375 -16.578 1 93.81 98 PHE A O 1
ATOM 760 N N . LEU A 1 99 ? 4.75 -14.586 -18.25 1 96.06 99 LEU A N 1
ATOM 761 C CA . LEU A 1 99 ? 6.043 -13.922 -18.094 1 96.06 99 LEU A CA 1
ATOM 762 C C . LEU A 1 99 ? 5.957 -12.453 -18.484 1 96.06 99 LEU A C 1
ATOM 764 O O . LEU A 1 99 ? 6.508 -11.594 -17.797 1 96.06 99 LEU A O 1
ATOM 768 N N . LYS A 1 100 ? 5.254 -12.133 -19.547 1 96 100 LYS A N 1
ATOM 769 C CA . LYS A 1 100 ? 5.047 -10.742 -19.953 1 96 100 LYS A CA 1
ATOM 770 C C . LYS A 1 100 ? 4.27 -9.969 -18.891 1 96 100 LYS A C 1
ATOM 772 O O . LYS A 1 100 ? 4.586 -8.812 -18.609 1 96 100 LYS A O 1
ATOM 777 N N . PHE A 1 101 ? 3.262 -10.648 -18.406 1 94.69 101 PHE A N 1
ATOM 778 C CA . PHE A 1 101 ? 2.465 -10.031 -17.359 1 94.69 101 PHE A CA 1
ATOM 779 C C . PHE A 1 101 ? 3.32 -9.734 -16.141 1 94.69 101 PHE A C 1
ATOM 781 O O . PHE A 1 101 ? 3.152 -8.703 -15.492 1 94.69 101 PHE A O 1
ATOM 788 N N . SER A 1 102 ? 4.215 -10.602 -15.82 1 96.31 102 SER A N 1
ATOM 789 C CA . SER A 1 102 ? 5.082 -10.406 -14.664 1 96.31 102 SER A CA 1
ATOM 790 C C . SER A 1 102 ? 5.988 -9.195 -14.852 1 96.31 102 SER A C 1
ATOM 792 O O . SER A 1 102 ? 6.234 -8.445 -13.906 1 96.31 102 SER A O 1
ATOM 794 N N . VAL A 1 103 ? 6.473 -8.992 -16.062 1 96.44 103 VAL A N 1
ATOM 795 C CA . VAL A 1 103 ? 7.324 -7.848 -16.359 1 96.44 103 VAL A CA 1
ATOM 796 C C . VAL A 1 103 ? 6.539 -6.555 -16.156 1 96.44 103 VAL A C 1
ATOM 798 O O . VAL A 1 103 ? 7.023 -5.621 -15.523 1 96.44 103 VAL A O 1
ATOM 801 N N . PHE A 1 104 ? 5.355 -6.562 -16.703 1 94.19 104 PHE A N 1
ATOM 802 C CA . PHE A 1 104 ? 4.48 -5.406 -16.562 1 94.19 104 PHE A CA 1
ATOM 803 C C . PHE A 1 104 ? 4.199 -5.121 -15.086 1 94.19 104 PHE A C 1
ATOM 805 O O . PHE A 1 104 ? 4.266 -3.971 -14.648 1 94.19 104 PHE A O 1
ATOM 812 N N . THR A 1 105 ? 3.865 -6.113 -14.297 1 94.44 105 THR A N 1
ATOM 813 C CA . THR A 1 105 ? 3.555 -5.961 -12.883 1 94.44 105 THR A CA 1
ATOM 814 C C . THR A 1 105 ? 4.77 -5.453 -12.109 1 94.44 105 THR A C 1
ATOM 816 O O . THR A 1 105 ? 4.641 -4.625 -11.211 1 94.44 105 THR A O 1
ATOM 819 N N . LYS A 1 106 ? 5.898 -5.93 -12.516 1 96.5 106 LYS A N 1
ATOM 820 C CA . LYS A 1 106 ? 7.141 -5.488 -11.883 1 96.5 106 LYS A CA 1
ATOM 821 C C . LYS A 1 106 ? 7.371 -3.998 -12.102 1 96.5 106 LYS A C 1
ATOM 823 O O . LYS A 1 106 ? 7.801 -3.289 -11.195 1 96.5 106 LYS A O 1
ATOM 828 N N . GLU A 1 107 ? 7.109 -3.592 -13.266 1 96.06 107 GLU A N 1
ATOM 829 C CA . GLU A 1 107 ? 7.285 -2.18 -13.594 1 96.06 107 GLU A CA 1
ATOM 830 C C . GLU A 1 107 ? 6.316 -1.307 -12.797 1 96.06 107 GLU A C 1
ATOM 832 O O . GLU A 1 107 ? 6.703 -0.257 -12.273 1 96.06 107 GLU A O 1
ATOM 837 N N . LEU A 1 108 ? 5.102 -1.742 -12.758 1 94.12 108 LEU A N 1
ATOM 838 C CA . LEU A 1 108 ? 4.102 -0.999 -12.008 1 94.12 108 LEU A CA 1
ATOM 839 C C . LEU A 1 108 ? 4.461 -0.953 -10.523 1 94.12 108 LEU A C 1
ATOM 841 O O . LEU A 1 108 ? 4.297 0.081 -9.875 1 94.12 108 LEU A O 1
ATOM 845 N N . THR A 1 109 ? 4.961 -2.078 -10.016 1 96.81 109 THR A N 1
ATOM 846 C CA . THR A 1 109 ? 5.371 -2.148 -8.617 1 96.81 109 THR A CA 1
ATOM 847 C C . THR A 1 109 ? 6.535 -1.2 -8.344 1 96.81 109 THR A C 1
ATOM 849 O O . THR A 1 109 ? 6.559 -0.507 -7.328 1 96.81 109 THR A O 1
ATOM 852 N N . ALA A 1 110 ? 7.457 -1.123 -9.258 1 97 110 ALA A N 1
ATOM 853 C CA . ALA A 1 110 ? 8.602 -0.226 -9.125 1 97 110 ALA A CA 1
ATOM 854 C C . ALA A 1 110 ? 8.156 1.233 -9.125 1 97 110 ALA A C 1
ATOM 856 O O . ALA A 1 110 ? 8.68 2.049 -8.367 1 97 110 ALA A O 1
ATOM 857 N N . LEU A 1 111 ? 7.227 1.597 -10.023 1 95.19 111 LEU A N 1
ATOM 858 C CA . LEU A 1 111 ? 6.695 2.953 -10.086 1 95.19 111 LEU A CA 1
ATOM 859 C C . LEU A 1 111 ? 5.992 3.322 -8.781 1 95.19 111 LEU A C 1
ATOM 861 O O . LEU A 1 111 ? 6.152 4.438 -8.273 1 95.19 111 LEU A O 1
ATOM 865 N N . PHE A 1 112 ? 5.234 2.395 -8.344 1 96.31 112 PHE A N 1
ATOM 866 C CA . PHE A 1 112 ? 4.547 2.635 -7.074 1 96.31 112 PHE A CA 1
ATOM 867 C C . PHE A 1 112 ? 5.547 2.842 -5.945 1 96.31 112 PHE A C 1
ATOM 869 O O . PHE A 1 112 ? 5.367 3.727 -5.105 1 96.31 112 PHE A O 1
ATOM 876 N N . LYS A 1 113 ? 6.547 2.061 -5.848 1 96.56 113 LYS A N 1
ATOM 877 C CA . LYS A 1 113 ? 7.602 2.201 -4.848 1 96.56 113 LYS A CA 1
ATOM 878 C C . LYS A 1 113 ? 8.242 3.586 -4.914 1 96.56 113 LYS A C 1
ATOM 880 O O . LYS A 1 113 ? 8.438 4.234 -3.887 1 96.56 113 LYS A O 1
ATOM 885 N N . ASN A 1 114 ? 8.539 4.012 -6.086 1 96.62 114 ASN A N 1
ATOM 886 C CA . ASN A 1 114 ? 9.133 5.328 -6.293 1 96.62 114 ASN A CA 1
ATOM 887 C C . ASN A 1 114 ? 8.188 6.441 -5.855 1 96.62 114 ASN A C 1
ATOM 889 O O . ASN A 1 114 ? 8.625 7.434 -5.262 1 96.62 114 ASN A O 1
ATOM 893 N N . LEU A 1 115 ? 6.949 6.254 -6.219 1 93.44 115 LEU A N 1
ATOM 894 C CA . LEU A 1 115 ? 5.938 7.234 -5.836 1 93.44 115 LEU A CA 1
ATOM 895 C C . LEU A 1 115 ? 5.867 7.379 -4.316 1 93.44 115 LEU A C 1
ATOM 897 O O . LEU A 1 115 ? 5.871 8.492 -3.795 1 93.44 115 LEU A O 1
ATOM 901 N N . ILE A 1 116 ? 5.82 6.301 -3.619 1 95.44 116 ILE A N 1
ATOM 902 C CA . ILE A 1 116 ? 5.723 6.297 -2.164 1 95.44 116 ILE A CA 1
ATOM 903 C C . ILE A 1 116 ? 6.953 6.973 -1.562 1 95.44 116 ILE A C 1
ATOM 905 O O . ILE A 1 116 ? 6.832 7.809 -0.663 1 95.44 116 ILE A O 1
ATOM 909 N N . GLN A 1 117 ? 8.102 6.648 -2.08 1 94.69 117 GLN A N 1
ATOM 910 C CA . GLN A 1 117 ? 9.344 7.215 -1.565 1 94.69 117 GLN A CA 1
ATOM 911 C C . GLN A 1 117 ? 9.422 8.711 -1.838 1 94.69 117 GLN A C 1
ATOM 913 O O . GLN A 1 117 ? 9.844 9.484 -0.971 1 94.69 117 GLN A O 1
ATOM 918 N N . ASN A 1 118 ? 9.078 9.086 -3.012 1 93.75 118 ASN A N 1
ATOM 919 C CA . ASN A 1 118 ? 9.078 10.5 -3.361 1 93.75 118 ASN A CA 1
ATOM 920 C C . ASN A 1 118 ? 8.094 11.297 -2.512 1 93.75 118 ASN A C 1
ATOM 922 O O . ASN A 1 118 ? 8.406 12.391 -2.043 1 93.75 118 ASN A O 1
ATOM 926 N N . MET A 1 119 ? 6.922 10.734 -2.383 1 92.25 119 MET A N 1
ATOM 927 C CA . MET A 1 119 ? 5.906 11.383 -1.561 1 92.25 119 MET A CA 1
ATOM 928 C C . MET A 1 119 ? 6.41 11.586 -0.136 1 92.25 119 MET A C 1
ATOM 930 O O . MET A 1 119 ? 6.262 12.672 0.43 1 92.25 119 MET A O 1
ATOM 934 N N . ASN A 1 120 ? 6.969 10.555 0.397 1 93.56 120 ASN A N 1
ATOM 935 C CA . ASN A 1 120 ? 7.527 10.641 1.743 1 93.56 120 ASN A CA 1
ATOM 936 C C . ASN A 1 120 ? 8.555 11.766 1.852 1 93.56 120 ASN A C 1
ATOM 938 O O . ASN A 1 120 ? 8.492 12.578 2.775 1 93.56 120 ASN A O 1
ATOM 942 N N . ASN A 1 121 ? 9.406 11.938 0.904 1 91.62 121 ASN A N 1
ATOM 943 C CA . ASN A 1 121 ? 10.469 12.945 0.912 1 91.62 121 ASN A CA 1
ATOM 944 C C . ASN A 1 121 ? 9.906 14.352 0.73 1 91.62 121 ASN A C 1
ATOM 946 O O . ASN A 1 121 ? 10.336 15.289 1.401 1 91.62 121 ASN A O 1
ATOM 950 N N . ILE A 1 122 ? 8.969 14.453 -0.089 1 93 122 ILE A N 1
ATOM 951 C CA . ILE A 1 122 ? 8.422 15.758 -0.447 1 93 122 ILE A CA 1
ATOM 952 C C . ILE A 1 122 ? 7.586 16.297 0.711 1 93 122 ILE A C 1
ATOM 954 O O . ILE A 1 122 ? 7.605 17.5 0.985 1 93 122 ILE A O 1
ATOM 958 N N . ILE A 1 123 ? 6.938 15.43 1.444 1 92.81 123 ILE A N 1
ATOM 959 C CA . ILE A 1 123 ? 5.992 15.891 2.453 1 92.81 123 ILE A CA 1
ATOM 960 C C . ILE A 1 123 ? 6.699 16.031 3.799 1 92.81 123 ILE A C 1
ATOM 962 O O . ILE A 1 123 ? 6.391 16.938 4.578 1 92.81 123 ILE A O 1
ATOM 966 N N . THR A 1 124 ? 7.645 15.203 4.031 1 92.69 124 THR A N 1
ATOM 967 C CA . THR A 1 124 ? 8.305 15.18 5.332 1 92.69 124 THR A CA 1
ATOM 968 C C . THR A 1 124 ? 9.117 16.453 5.551 1 92.69 124 THR A C 1
ATOM 970 O O . THR A 1 124 ? 9.094 17.031 6.641 1 92.69 124 THR A O 1
ATOM 973 N N . PHE A 1 125 ? 9.695 16.984 4.574 1 90.69 125 PHE A N 1
ATOM 974 C CA . PHE A 1 125 ? 10.578 18.125 4.73 1 90.69 125 PHE A CA 1
ATOM 975 C C . PHE A 1 125 ? 9.805 19.359 5.172 1 90.69 125 PHE A C 1
ATOM 977 O O . PHE A 1 125 ? 10.133 19.984 6.191 1 90.69 125 PHE A O 1
ATOM 984 N N . PRO A 1 126 ? 8.859 19.766 4.434 1 89.25 126 PRO A N 1
ATOM 985 C CA . PRO A 1 126 ? 8.086 20.938 4.879 1 89.25 126 PRO A CA 1
ATOM 986 C C . PRO A 1 126 ? 7.445 20.734 6.25 1 89.25 126 PRO A C 1
ATOM 988 O O . PRO A 1 126 ? 7.352 21.688 7.035 1 89.25 126 PRO A O 1
ATOM 991 N N . LEU A 1 127 ? 6.957 19.547 6.555 1 90.94 127 LEU A N 1
ATOM 992 C CA . LEU A 1 127 ? 6.367 19.266 7.859 1 90.94 127 LEU A CA 1
ATOM 993 C C . LEU A 1 127 ? 7.398 19.438 8.969 1 90.94 127 LEU A C 1
ATOM 995 O O . LEU A 1 127 ? 7.129 20.078 9.977 1 90.94 127 LEU A O 1
ATOM 999 N N . ASP A 1 128 ? 8.594 18.906 8.742 1 91.12 128 ASP A N 1
ATOM 1000 C CA . ASP A 1 128 ? 9.672 19.062 9.711 1 91.12 128 ASP A CA 1
ATOM 1001 C C . ASP A 1 128 ? 10.086 20.516 9.859 1 91.12 128 ASP A C 1
ATOM 1003 O O . ASP A 1 128 ? 10.344 20.984 10.969 1 91.12 128 ASP A O 1
ATOM 1007 N N . SER A 1 129 ? 10.117 21.203 8.758 1 88.88 129 SER A N 1
ATOM 1008 C CA . SER A 1 129 ? 10.484 22.609 8.773 1 88.88 129 SER A CA 1
ATOM 1009 C C . SER A 1 129 ? 9.492 23.422 9.586 1 88.88 129 SER A C 1
ATOM 1011 O O . SER A 1 129 ? 9.883 24.281 10.391 1 88.88 129 SER A O 1
ATOM 1013 N N . LEU A 1 130 ? 8.227 23.172 9.422 1 85.94 130 LEU A N 1
ATOM 1014 C CA . LEU A 1 130 ? 7.18 23.891 10.148 1 85.94 130 LEU A CA 1
ATOM 1015 C C . LEU A 1 130 ? 7.238 23.562 11.641 1 85.94 130 LEU A C 1
ATOM 1017 O O . LEU A 1 130 ? 7.117 24.469 12.477 1 85.94 130 LEU A O 1
ATOM 1021 N N . LEU A 1 131 ? 7.422 22.344 11.969 1 87.81 131 LEU A N 1
ATOM 1022 C CA . LEU A 1 131 ? 7.406 21.891 13.359 1 87.81 131 LEU A CA 1
ATOM 1023 C C . LEU A 1 131 ? 8.664 22.344 14.094 1 87.81 131 LEU A C 1
ATOM 1025 O O . LEU A 1 131 ? 8.633 22.609 15.297 1 87.81 131 LEU A O 1
ATOM 1029 N N . LYS A 1 132 ? 9.734 22.516 13.383 1 86.56 132 LYS A N 1
ATOM 1030 C CA . LYS A 1 132 ? 11 22.938 13.984 1 86.56 132 LYS A CA 1
ATOM 1031 C C . LYS A 1 132 ? 11.141 24.453 13.969 1 86.56 132 LYS A C 1
ATOM 1033 O O . LYS A 1 132 ? 11.906 25.031 14.75 1 86.56 132 LYS A O 1
ATOM 1038 N N . GLY A 1 133 ? 10.469 25.094 13.07 1 81.06 133 GLY A N 1
ATOM 1039 C CA . GLY A 1 133 ? 10.562 26.531 12.945 1 81.06 133 GLY A CA 1
ATOM 1040 C C . GLY A 1 133 ? 9.461 27.266 13.68 1 81.06 133 GLY A C 1
ATOM 1041 O O . GLY A 1 133 ? 9.531 27.438 14.898 1 81.06 133 GLY A O 1
ATOM 1042 N N . ASP A 1 134 ? 8.383 27.547 12.984 1 67.19 134 ASP A N 1
ATOM 1043 C CA . ASP A 1 134 ? 7.312 28.438 13.422 1 67.19 134 ASP A CA 1
ATOM 1044 C C . ASP A 1 134 ? 6.559 27.844 14.609 1 67.19 134 ASP A C 1
ATOM 1046 O O . ASP A 1 134 ? 5.992 28.578 15.422 1 67.19 134 ASP A O 1
ATOM 1050 N N . LEU A 1 135 ? 6.633 26.547 14.664 1 73.12 135 LEU A N 1
ATOM 1051 C CA . LEU A 1 135 ? 5.805 25.906 15.68 1 73.12 135 LEU A CA 1
ATOM 1052 C C . LEU A 1 135 ? 6.668 25.188 16.719 1 73.12 135 LEU A C 1
ATOM 1054 O O . LEU A 1 135 ? 6.168 24.359 17.469 1 73.12 135 LEU A O 1
ATOM 1058 N N . LYS A 1 136 ? 7.977 25.484 16.625 1 72.19 136 LYS A N 1
ATOM 1059 C CA . LYS A 1 136 ? 8.906 24.859 17.562 1 72.19 136 LYS A CA 1
ATOM 1060 C C . LYS A 1 136 ? 8.5 25.141 19.016 1 72.19 136 LYS A C 1
ATOM 1062 O O . LYS A 1 136 ? 8.766 24.344 19.906 1 72.19 136 LYS A O 1
ATOM 1067 N N . GLY A 1 137 ? 7.629 26.016 19.141 1 66 137 GLY A N 1
ATOM 1068 C CA . GLY A 1 137 ? 7.352 26.406 20.516 1 66 137 GLY A CA 1
ATOM 1069 C C . GLY A 1 137 ? 6.426 25.438 21.234 1 66 137 GLY A C 1
ATOM 1070 O O . GLY A 1 137 ? 5.773 24.609 20.609 1 66 137 GLY A O 1
ATOM 1071 N N . VAL A 1 138 ? 6.684 25.281 22.578 1 66.81 138 VAL A N 1
ATOM 1072 C CA . VAL A 1 138 ? 5.898 24.469 23.5 1 66.81 138 VAL A CA 1
ATOM 1073 C C . VAL A 1 138 ? 4.723 25.266 24.031 1 66.81 138 VAL A C 1
ATOM 1075 O O . VAL A 1 138 ? 4.727 26.5 23.984 1 66.81 138 VAL A O 1
ATOM 1078 N N . LYS A 1 139 ? 3.766 24.5 24.359 1 71.56 139 LYS A N 1
ATOM 1079 C CA . LYS A 1 139 ? 2.625 25.109 25.031 1 71.56 139 LYS A CA 1
ATOM 1080 C C . LYS A 1 139 ? 3.084 26.047 26.156 1 71.56 139 LYS A C 1
ATOM 1082 O O . LYS A 1 139 ? 3.92 25.656 26.984 1 71.56 139 LYS A O 1
ATOM 1087 N N . GLY A 1 140 ? 2.805 27.281 26.125 1 73.69 140 GLY A N 1
ATOM 1088 C CA . GLY A 1 140 ? 3.117 28.234 27.172 1 73.69 140 GLY A CA 1
ATOM 1089 C C . GLY A 1 140 ? 4.23 29.203 26.781 1 73.69 140 GLY A C 1
ATOM 1090 O O . GLY A 1 140 ? 4.488 30.172 27.5 1 73.69 140 GLY A O 1
ATOM 1091 N N . ASP A 1 141 ? 4.73 29.062 25.641 1 79.06 141 ASP A N 1
ATOM 1092 C CA . ASP A 1 141 ? 5.879 29.875 25.25 1 79.06 141 ASP A CA 1
ATOM 1093 C C . ASP A 1 141 ? 5.484 31.344 25.047 1 79.06 141 ASP A C 1
ATOM 1095 O O . ASP A 1 141 ? 6.305 32.25 25.234 1 79.06 141 ASP A O 1
ATOM 1099 N N . LEU A 1 142 ? 4.223 31.547 24.672 1 77.38 142 LEU A N 1
ATOM 1100 C CA . LEU A 1 142 ? 3.75 32.938 24.5 1 77.38 142 LEU A CA 1
ATOM 1101 C C . LEU A 1 142 ? 3.131 33.438 25.797 1 77.38 142 LEU A C 1
ATOM 1103 O O . LEU A 1 142 ? 3.301 34.625 26.141 1 77.38 142 LEU A O 1
ATOM 1107 N N . LYS A 1 143 ? 2.527 32.562 26.5 1 79.69 143 LYS A N 1
ATOM 1108 C CA . LYS A 1 143 ? 1.796 32.969 27.688 1 79.69 143 LYS A CA 1
ATOM 1109 C C . LYS A 1 143 ? 2.752 33.375 28.812 1 79.69 143 LYS A C 1
ATOM 1111 O O . LYS A 1 143 ? 2.518 34.375 29.5 1 79.69 143 LYS A O 1
ATOM 1116 N N . LYS A 1 144 ? 3.82 32.719 28.953 1 83.88 144 LYS A N 1
ATOM 1117 C CA . LYS A 1 144 ? 4.738 32.969 30.062 1 83.88 144 LYS A CA 1
ATOM 1118 C C . LYS A 1 144 ? 5.387 34.344 29.938 1 83.88 144 LYS A C 1
ATOM 1120 O O . LYS A 1 144 ? 5.328 35.156 30.859 1 83.88 144 LYS A O 1
ATOM 1125 N N . PRO A 1 145 ? 5.988 34.625 28.844 1 84.44 145 PRO A N 1
ATOM 1126 C CA . PRO A 1 145 ? 6.559 35.969 28.703 1 84.44 145 PRO A CA 1
ATOM 1127 C C . PRO A 1 145 ? 5.512 37.062 28.812 1 84.44 145 PRO A C 1
ATOM 1129 O O . PRO A 1 145 ? 5.801 38.156 29.328 1 84.44 145 PRO A O 1
ATOM 1132 N N . PHE A 1 146 ? 4.344 36.781 28.312 1 85.81 146 PHE A N 1
ATOM 1133 C CA . PHE A 1 146 ? 3.277 37.781 28.406 1 85.81 146 PHE A CA 1
ATOM 1134 C C . PHE A 1 146 ? 2.898 38.031 29.859 1 85.81 146 PHE A C 1
ATOM 1136 O O . PHE A 1 146 ? 2.754 39.188 30.281 1 85.81 146 PHE A O 1
ATOM 1143 N N . ASP A 1 147 ? 2.727 36.969 30.609 1 84.69 147 ASP A N 1
ATOM 1144 C CA . ASP A 1 147 ? 2.365 37.094 32 1 84.69 147 ASP A CA 1
ATOM 1145 C C . ASP A 1 147 ? 3.445 37.844 32.781 1 84.69 147 ASP A C 1
ATOM 1147 O O . ASP A 1 147 ? 3.137 38.625 33.688 1 84.69 147 ASP A O 1
ATOM 1151 N N . LYS A 1 148 ? 4.672 37.562 32.5 1 86.69 148 LYS A N 1
ATOM 1152 C CA . LYS A 1 148 ? 5.777 38.25 33.156 1 86.69 148 LYS A CA 1
ATOM 1153 C C . LYS A 1 148 ? 5.75 39.75 32.844 1 86.69 148 LYS A C 1
ATOM 1155 O O . LYS A 1 148 ? 5.918 40.562 33.719 1 86.69 148 LYS A O 1
ATOM 1160 N N . ALA A 1 149 ? 5.574 40.094 31.547 1 85.62 149 ALA A N 1
ATOM 1161 C CA . ALA A 1 149 ? 5.496 41.469 31.125 1 85.62 149 ALA A CA 1
ATOM 1162 C C . ALA A 1 149 ? 4.309 42.188 31.781 1 85.62 149 ALA A C 1
ATOM 1164 O O . ALA A 1 149 ? 4.402 43.344 32.156 1 85.62 149 ALA A O 1
ATOM 1165 N N . TRP A 1 150 ? 3.285 41.375 31.906 1 82.12 150 TRP A N 1
ATOM 1166 C CA . TRP A 1 150 ? 2.084 41.906 32.531 1 82.12 150 TRP A CA 1
ATOM 1167 C C . TRP A 1 150 ? 2.34 42.188 34 1 82.12 150 TRP A C 1
ATOM 1169 O O . TRP A 1 150 ? 1.957 43.25 34.5 1 82.12 150 TRP A O 1
ATOM 1179 N N . LYS A 1 151 ? 2.945 41.375 34.719 1 83.69 151 LYS A N 1
ATOM 1180 C CA . LYS A 1 151 ? 3.281 41.562 36.125 1 83.69 151 LYS A CA 1
ATOM 1181 C C . LYS A 1 151 ? 4.199 42.781 36.312 1 83.69 151 LYS A C 1
ATOM 1183 O O . LYS A 1 151 ? 4.012 43.562 37.25 1 83.69 151 LYS A O 1
ATOM 1188 N N . ASP A 1 152 ? 5.168 42.969 35.438 1 83.44 152 ASP A N 1
ATOM 1189 C CA . ASP A 1 152 ? 6.09 44.094 35.5 1 83.44 152 ASP A CA 1
ATOM 1190 C C . ASP A 1 152 ? 5.355 45.406 35.281 1 83.44 152 ASP A C 1
ATOM 1192 O O . ASP A 1 152 ? 5.645 46.406 35.938 1 83.44 152 ASP A O 1
ATOM 1196 N N . TYR A 1 153 ? 4.457 45.344 34.344 1 81.06 153 TYR A N 1
ATOM 1197 C CA . TYR A 1 153 ? 3.664 46.531 34.031 1 81.06 153 TYR A CA 1
ATOM 1198 C C . TYR A 1 153 ? 2.787 46.938 35.219 1 81.06 153 TYR A C 1
ATOM 1200 O O . TYR A 1 153 ? 2.727 48.094 35.594 1 81.06 153 TYR A O 1
ATOM 1208 N N . GLU A 1 154 ? 2.156 45.938 35.812 1 77.12 154 GLU A N 1
ATOM 1209 C CA . GLU A 1 154 ? 1.295 46.219 36.969 1 77.12 154 GLU A CA 1
ATOM 1210 C C . GLU A 1 154 ? 2.094 46.781 38.125 1 77.12 154 GLU A C 1
ATOM 1212 O O . GLU A 1 154 ? 1.618 47.688 38.844 1 77.12 154 GLU A O 1
ATOM 1217 N N . THR A 1 155 ? 3.316 46.344 38.375 1 79.31 155 THR A N 1
ATOM 1218 C CA . THR A 1 155 ? 4.168 46.812 39.469 1 79.31 155 THR A CA 1
ATOM 1219 C C . THR A 1 155 ? 4.602 48.25 39.219 1 79.31 155 THR A C 1
ATOM 1221 O O . THR A 1 155 ? 4.703 49.031 40.156 1 79.31 155 THR A O 1
ATOM 1224 N N . LYS A 1 156 ? 4.84 48.625 38 1 75.88 156 LYS A N 1
ATOM 1225 C CA . LYS A 1 156 ? 5.324 49.969 37.656 1 75.88 156 LYS A CA 1
ATOM 1226 C C . LYS A 1 156 ? 4.191 50.969 37.688 1 75.88 156 LYS A C 1
ATOM 1228 O O . LYS A 1 156 ? 4.391 52.125 38.062 1 75.88 156 LYS A O 1
ATOM 1233 N N . VAL A 1 157 ? 3.08 50.594 37.312 1 70.12 157 VAL A N 1
ATOM 1234 C CA . VAL A 1 157 ? 1.941 51.5 37.25 1 70.12 157 VAL A CA 1
ATOM 1235 C C . VAL A 1 157 ? 1.263 51.562 38.594 1 70.12 157 VAL A C 1
ATOM 1237 O O . VAL A 1 157 ? 0.855 52.625 39.031 1 70.12 157 VAL A O 1
ATOM 1240 N N . VAL A 1 158 ? 1.055 50.469 39.312 1 61.69 158 VAL A N 1
ATOM 1241 C CA . VAL A 1 158 ? 0.366 50.469 40.594 1 61.69 158 VAL A CA 1
ATOM 1242 C C . VAL A 1 158 ? 1.267 51.094 41.656 1 61.69 158 VAL A C 1
ATOM 1244 O O . VAL A 1 158 ? 0.805 51.875 42.5 1 61.69 158 VAL A O 1
ATOM 1247 N N . HIS A 1 159 ? 2.588 50.906 41.719 1 58.25 159 HIS A N 1
ATOM 1248 C CA . HIS A 1 159 ? 3.432 51.344 42.812 1 58.25 159 HIS A CA 1
ATOM 1249 C C . HIS A 1 159 ? 3.754 52.844 42.688 1 58.25 159 HIS A C 1
ATOM 1251 O O . HIS A 1 159 ? 3.873 53.531 43.688 1 58.25 159 HIS A O 1
ATOM 1257 N N . PRO A 1 160 ? 3.969 53.438 41.625 1 54.56 160 PRO A N 1
ATOM 1258 C CA . PRO A 1 160 ? 4.207 54.875 41.75 1 54.56 160 PRO A CA 1
ATOM 1259 C C . PRO A 1 160 ? 2.988 55.625 42.281 1 54.56 160 PRO A C 1
ATOM 1261 O O . PRO A 1 160 ? 3.135 56.656 42.969 1 54.56 160 PRO A O 1
ATOM 1264 N N . SER A 1 161 ? 1.816 55.219 41.906 1 50.19 161 SER A N 1
ATOM 1265 C CA . SER A 1 161 ? 0.608 55.906 42.344 1 50.19 161 SER A CA 1
ATOM 1266 C C . SER A 1 161 ? 0.436 55.812 43.844 1 50.19 161 SER A C 1
ATOM 1268 O O . SER A 1 161 ? -0.023 56.75 44.5 1 50.19 161 SER A O 1
ATOM 1270 N N . ARG A 1 162 ? 0.791 54.75 44.562 1 53.16 162 ARG A N 1
ATOM 1271 C CA . ARG A 1 162 ? 0.713 54.688 46 1 53.16 162 ARG A CA 1
ATOM 1272 C C . ARG A 1 162 ? 1.773 55.562 46.656 1 53.16 162 ARG A C 1
ATOM 1274 O O . ARG A 1 162 ? 1.498 56.25 47.625 1 53.16 162 ARG A O 1
ATOM 1281 N N . GLU A 1 163 ? 2.855 55.656 46.094 1 48 163 GLU A N 1
ATOM 1282 C CA . GLU A 1 163 ? 3.887 56.531 46.656 1 48 163 GLU A CA 1
ATOM 1283 C C . GLU A 1 163 ? 3.654 58 46.281 1 48 163 GLU A C 1
ATOM 1285 O O . GLU A 1 163 ? 3.883 58.906 47.094 1 48 163 GLU A O 1
ATOM 1290 N N . SER A 1 164 ? 3.213 58.219 45.094 1 47.81 164 SER A N 1
ATOM 1291 C CA . SER A 1 164 ? 2.9 59.594 44.719 1 47.81 164 SER A CA 1
ATOM 1292 C C . SER A 1 164 ? 1.605 60.062 45.375 1 47.81 164 SER A C 1
ATOM 1294 O O . SER A 1 164 ? 1.498 61.188 45.812 1 47.81 164 SER A O 1
ATOM 1296 N N . PHE A 1 165 ? 0.658 59.219 45.531 1 47.25 165 PHE A N 1
ATOM 1297 C CA . PHE A 1 165 ? -0.568 59.531 46.25 1 47.25 165 PHE A CA 1
ATOM 1298 C C . PHE A 1 165 ? -0.297 59.656 47.75 1 47.25 165 PHE A C 1
ATOM 1300 O O . PHE A 1 165 ? -0.868 60.531 48.406 1 47.25 165 PHE A O 1
ATOM 1307 N N . GLU A 1 166 ? 0.583 58.875 48.25 1 48.91 166 GLU A N 1
ATOM 1308 C CA . GLU A 1 166 ? 0.975 59.031 49.625 1 48.91 166 GLU A CA 1
ATOM 1309 C C . GLU A 1 166 ? 1.814 60.281 49.844 1 48.91 166 GLU A C 1
ATOM 1311 O O . GLU A 1 166 ? 1.632 61 50.812 1 48.91 166 GLU A O 1
ATOM 1316 N N . THR A 1 167 ? 2.566 60.562 48.906 1 47.97 167 THR A N 1
ATOM 1317 C CA . THR A 1 167 ? 3.342 61.812 48.938 1 47.97 167 THR A CA 1
ATOM 1318 C C . THR A 1 167 ? 2.455 63 48.656 1 47.97 167 THR A C 1
ATOM 1320 O O . THR A 1 167 ? 2.578 64.062 49.312 1 47.97 167 THR A O 1
ATOM 1323 N N . LEU A 1 168 ? 1.478 62.812 47.781 1 46.69 168 LEU A N 1
ATOM 1324 C CA . LEU A 1 168 ? 0.531 63.875 47.5 1 46.69 168 LEU A CA 1
ATOM 1325 C C . LEU A 1 168 ? -0.446 64.062 48.656 1 46.69 168 LEU A C 1
ATOM 1327 O O . LEU A 1 168 ? -0.804 65.188 49 1 46.69 168 LEU A O 1
ATOM 1331 N N . ARG A 1 169 ? -0.841 62.938 49.25 1 48.25 169 ARG A N 1
ATOM 1332 C CA . ARG A 1 169 ? -1.646 63 50.469 1 48.25 169 ARG A CA 1
ATOM 1333 C C . ARG A 1 169 ? -0.88 63.688 51.594 1 48.25 169 ARG A C 1
ATOM 1335 O O . ARG A 1 169 ? -1.44 64.5 52.312 1 48.25 169 ARG A O 1
ATOM 1342 N N . ASP A 1 170 ? 0.368 63.469 51.562 1 48.91 170 ASP A N 1
ATOM 1343 C CA . ASP A 1 170 ? 1.2 64.125 52.594 1 48.91 170 ASP A CA 1
ATOM 1344 C C . ASP A 1 170 ? 1.404 65.562 52.25 1 48.91 170 ASP A C 1
ATOM 1346 O O . ASP A 1 170 ? 1.348 66.438 53.156 1 48.91 170 ASP A O 1
ATOM 1350 N N . ILE A 1 171 ? 1.484 65.938 51 1 50.34 171 ILE A N 1
ATOM 1351 C CA . ILE A 1 171 ? 1.676 67.312 50.594 1 50.34 171 ILE A CA 1
ATOM 1352 C C . ILE A 1 171 ? 0.358 68.062 50.719 1 50.34 171 ILE A C 1
ATOM 1354 O O . ILE A 1 171 ? 0.331 69.188 51.219 1 50.34 171 ILE A O 1
ATOM 1358 N N . THR A 1 172 ? -0.719 67.375 50.344 1 46.41 172 THR A N 1
ATOM 1359 C CA . THR A 1 172 ? -2.027 68 50.469 1 46.41 172 THR A CA 1
ATOM 1360 C C . THR A 1 172 ? -2.4 68.188 51.938 1 46.41 172 THR A C 1
ATOM 1362 O O . THR A 1 172 ? -2.961 69.25 52.312 1 46.41 172 THR A O 1
ATOM 1365 N N . SER A 1 173 ? -2.045 67.188 52.688 1 48.69 173 SER A N 1
ATOM 1366 C CA . SER A 1 173 ? -2.258 67.312 54.125 1 48.69 173 SER A CA 1
ATOM 1367 C C . SER A 1 173 ? -1.395 68.438 54.688 1 48.69 173 SER A C 1
ATOM 1369 O O . SER A 1 173 ? -1.849 69.188 55.562 1 48.69 173 SER A O 1
ATOM 1371 N N . ILE A 1 174 ? -0.257 68.625 54.219 1 49.59 174 ILE A N 1
ATOM 1372 C CA . ILE A 1 174 ? 0.633 69.688 54.656 1 49.59 174 ILE A CA 1
ATOM 1373 C C . ILE A 1 174 ? 0.108 71.062 54.156 1 49.59 174 ILE A C 1
ATOM 1375 O O . ILE A 1 174 ? 0.09 72 54.906 1 49.59 174 ILE A O 1
ATOM 1379 N N . MET A 1 175 ? -0.397 71.062 52.906 1 47.69 175 MET A N 1
ATOM 1380 C CA . MET A 1 175 ? -0.933 72.25 52.312 1 47.69 175 MET A CA 1
ATOM 1381 C C . MET A 1 175 ? -2.244 72.688 53 1 47.69 175 MET A C 1
ATOM 1383 O O . MET A 1 175 ? -2.475 73.812 53.25 1 47.69 175 MET A O 1
ATOM 1387 N N . LEU A 1 176 ? -3.078 71.625 53.188 1 47.31 176 LEU A N 1
ATOM 1388 C CA . LEU A 1 176 ? -4.324 71.938 53.906 1 47.31 176 LEU A CA 1
ATOM 1389 C C . LEU A 1 176 ? -4.043 72.375 55.312 1 47.31 176 LEU A C 1
ATOM 1391 O O . LEU A 1 176 ? -4.711 73.312 55.812 1 47.31 176 LEU A O 1
ATOM 1395 N N . TYR A 1 177 ? -3.061 71.75 55.969 1 44.5 177 TYR A N 1
ATOM 1396 C CA . TYR A 1 177 ? -2.715 72.188 57.312 1 44.5 177 TYR A CA 1
ATOM 1397 C C . TYR A 1 177 ? -2.09 73.562 57.281 1 44.5 177 TYR A C 1
ATOM 1399 O O . TYR A 1 177 ? -2.33 74.375 58.188 1 44.5 177 TYR A O 1
ATOM 1407 N N . ARG A 1 178 ? -1.318 73.938 56.281 1 48.06 178 ARG A N 1
ATOM 1408 C CA . ARG A 1 178 ? -0.685 75.25 56.188 1 48.06 178 ARG A CA 1
ATOM 1409 C C . ARG A 1 178 ? -1.694 76.312 55.812 1 48.06 178 ARG A C 1
ATOM 1411 O O . ARG A 1 178 ? -1.596 77.438 56.25 1 48.06 178 ARG A O 1
ATOM 1418 N N . GLY A 1 179 ? -2.605 75.875 54.844 1 44.53 179 GLY A N 1
ATOM 1419 C CA . GLY A 1 179 ? -3.611 76.812 54.438 1 44.53 179 GLY A CA 1
ATOM 1420 C C . GLY A 1 179 ? -4.609 77.188 55.531 1 44.53 179 GLY A C 1
ATOM 1421 O O . GLY A 1 179 ? -5.168 78.25 55.562 1 44.53 179 GLY A O 1
ATOM 1422 N N . LEU A 1 180 ? -5.035 76.25 56.312 1 42.81 180 LEU A N 1
ATOM 1423 C CA . LEU A 1 180 ? -6 76.5 57.375 1 42.81 180 LEU A CA 1
ATOM 1424 C C . LEU A 1 180 ? -5.367 77.312 58.5 1 42.81 180 LEU A C 1
ATOM 1426 O O . LEU A 1 180 ? -6.07 77.812 59.375 1 42.81 180 LEU A O 1
ATOM 1430 N N . SER A 1 181 ? -4.031 77.312 58.562 1 33.03 181 SER A N 1
ATOM 1431 C CA . SER A 1 181 ? -3.436 78.062 59.656 1 33.03 181 SER A CA 1
ATOM 1432 C C . SER A 1 181 ? -3.322 79.562 59.312 1 33.03 181 SER A C 1
ATOM 1434 O O . SER A 1 181 ? -2.727 80.312 60.094 1 33.03 181 SER A O 1
ATOM 1436 N N . GLN A 1 182 ? -3.627 80 58.062 1 31.42 182 GLN A N 1
ATOM 1437 C CA . GLN A 1 182 ? -3.562 81.438 57.906 1 31.42 182 GLN A CA 1
ATOM 1438 C C . GLN A 1 182 ? -4.719 82.125 58.656 1 31.42 182 GLN A C 1
ATOM 1440 O O . GLN A 1 182 ? -5.879 81.75 58.469 1 31.42 182 GLN A O 1
ATOM 1445 N N . PRO A 1 183 ? -4.367 82.875 59.844 1 39.03 183 PRO A N 1
ATOM 1446 C CA . PRO A 1 183 ? -5.359 83.688 60.562 1 39.03 183 PRO A CA 1
ATOM 1447 C C . PRO A 1 183 ? -6.125 84.625 59.625 1 39.03 183 PRO A C 1
ATOM 1449 O O . PRO A 1 183 ? -5.617 85 58.594 1 39.03 183 PRO A O 1
ATOM 1452 N N . MET B 1 1 ? 18 -37.562 -18.031 1 51.88 1 MET B N 1
ATOM 1453 C CA . MET B 1 1 ? 16.641 -37.812 -17.594 1 51.88 1 MET B CA 1
ATOM 1454 C C . MET B 1 1 ? 16.203 -39.219 -17.953 1 51.88 1 MET B C 1
ATOM 1456 O O . MET B 1 1 ? 16.641 -39.781 -18.953 1 51.88 1 MET B O 1
ATOM 1460 N N . PRO B 1 2 ? 15.93 -39.875 -16.875 1 65.94 2 PRO B N 1
ATOM 1461 C CA . PRO B 1 2 ? 15.555 -41.219 -17.219 1 65.94 2 PRO B CA 1
ATOM 1462 C C . PRO B 1 2 ? 14.633 -41.312 -18.438 1 65.94 2 PRO B C 1
ATOM 1464 O O . PRO B 1 2 ? 13.891 -40.375 -18.719 1 65.94 2 PRO B O 1
ATOM 1467 N N . ASP B 1 3 ? 14.812 -42.25 -19.219 1 76.69 3 ASP B N 1
ATOM 1468 C CA . ASP B 1 3 ? 14.062 -42.438 -20.453 1 76.69 3 ASP B CA 1
ATOM 1469 C C . ASP B 1 3 ? 12.555 -42.438 -20.188 1 76.69 3 ASP B C 1
ATOM 1471 O O . ASP B 1 3 ? 12.086 -43.031 -19.234 1 76.69 3 ASP B O 1
ATOM 1475 N N . GLN B 1 4 ? 11.875 -41.5 -20.75 1 81.81 4 GLN B N 1
ATOM 1476 C CA . GLN B 1 4 ? 10.438 -41.312 -20.594 1 81.81 4 GLN B CA 1
ATOM 1477 C C . GLN B 1 4 ? 9.695 -41.75 -21.859 1 81.81 4 GLN B C 1
ATOM 1479 O O . GLN B 1 4 ? 10.289 -41.844 -22.938 1 81.81 4 GLN B O 1
ATOM 1484 N N . ILE B 1 5 ? 8.539 -42.219 -21.625 1 83.56 5 ILE B N 1
ATOM 1485 C CA . ILE B 1 5 ? 7.664 -42.594 -22.734 1 83.56 5 ILE B CA 1
ATOM 1486 C C . ILE B 1 5 ? 6.547 -41.562 -22.875 1 83.56 5 ILE B C 1
ATOM 1488 O O . ILE B 1 5 ? 6.09 -41 -21.875 1 83.56 5 ILE B O 1
ATOM 1492 N N . SER B 1 6 ? 6.203 -41.281 -24.109 1 81.19 6 SER B N 1
ATOM 1493 C CA . SER B 1 6 ? 5.074 -40.375 -24.312 1 81.19 6 SER B CA 1
ATOM 1494 C C . SER B 1 6 ? 3.746 -41.094 -24.094 1 81.19 6 SER B C 1
ATOM 1496 O O . SER B 1 6 ? 3.691 -42.312 -24.047 1 81.19 6 SER B O 1
ATOM 1498 N N . VAL B 1 7 ? 2.766 -40.312 -23.812 1 81 7 VAL B N 1
ATOM 1499 C CA . VAL B 1 7 ? 1.435 -40.875 -23.625 1 81 7 VAL B CA 1
ATOM 1500 C C . VAL B 1 7 ? 1.023 -41.656 -24.875 1 81 7 VAL B C 1
ATOM 1502 O O . VAL B 1 7 ? 0.45 -42.75 -24.781 1 81 7 VAL B O 1
ATOM 1505 N N . ALA B 1 8 ? 1.325 -41.094 -26 1 82.56 8 ALA B N 1
ATOM 1506 C CA . ALA B 1 8 ? 0.989 -41.75 -27.266 1 82.56 8 ALA B CA 1
ATOM 1507 C C . ALA B 1 8 ? 1.704 -43.094 -27.375 1 82.56 8 ALA B C 1
ATOM 1509 O O . ALA B 1 8 ? 1.102 -44.094 -27.781 1 82.56 8 ALA B O 1
ATOM 1510 N N . GLU B 1 9 ? 2.945 -43.094 -26.969 1 83.38 9 GLU B N 1
ATOM 1511 C CA . GLU B 1 9 ? 3.713 -44.312 -27 1 83.38 9 GLU B CA 1
ATOM 1512 C C . GLU B 1 9 ? 3.15 -45.344 -26 1 83.38 9 GLU B C 1
ATOM 1514 O O . GLU B 1 9 ? 3.07 -46.531 -26.297 1 83.38 9 GLU B O 1
ATOM 1519 N N . PHE B 1 10 ? 2.754 -44.844 -24.875 1 85.44 10 PHE B N 1
ATOM 1520 C CA . PHE B 1 10 ? 2.176 -45.719 -23.859 1 85.44 10 PHE B CA 1
ATOM 1521 C C . PHE B 1 10 ? 0.909 -46.406 -24.375 1 85.44 10 PHE B C 1
ATOM 1523 O O . PHE B 1 10 ? 0.724 -47.594 -24.188 1 85.44 10 PHE B O 1
ATOM 1530 N N . VAL B 1 11 ? 0.072 -45.656 -24.984 1 83.88 11 VAL B N 1
ATOM 1531 C CA . VAL B 1 11 ? -1.187 -46.156 -25.516 1 83.88 11 VAL B CA 1
ATOM 1532 C C . VAL B 1 11 ? -0.906 -47.219 -26.594 1 83.88 11 VAL B C 1
ATOM 1534 O O . VAL B 1 11 ? -1.54 -48.281 -26.609 1 83.88 11 VAL B O 1
ATOM 1537 N N . THR B 1 12 ? 0.025 -46.906 -27.469 1 85.12 12 THR B N 1
ATOM 1538 C CA . THR B 1 12 ? 0.387 -47.844 -28.531 1 85.12 12 THR B CA 1
ATOM 1539 C C . THR B 1 12 ? 0.922 -49.156 -27.953 1 85.12 12 THR B C 1
ATOM 1541 O O . THR B 1 12 ? 0.501 -50.25 -28.359 1 85.12 12 THR B O 1
ATOM 1544 N N . GLU B 1 13 ? 1.805 -48.938 -26.938 1 81.81 13 GLU B N 1
ATOM 1545 C CA . GLU B 1 13 ? 2.4 -50.125 -26.328 1 81.81 13 GLU B CA 1
ATOM 1546 C C . GLU B 1 13 ? 1.354 -50.938 -25.578 1 81.81 13 GLU B C 1
ATOM 1548 O O . GLU B 1 13 ? 1.407 -52.156 -25.578 1 81.81 13 GLU B O 1
ATOM 1553 N N . THR B 1 14 ? 0.435 -50.344 -24.938 1 82.38 14 THR B N 1
ATOM 1554 C CA . THR B 1 14 ? -0.628 -51.031 -24.203 1 82.38 14 THR B CA 1
ATOM 1555 C C . THR B 1 14 ? -1.543 -51.781 -25.156 1 82.38 14 THR B C 1
ATOM 1557 O O . THR B 1 14 ? -1.947 -52.906 -24.875 1 82.38 14 THR B O 1
ATOM 1560 N N . ASN B 1 15 ? -1.866 -51.094 -26.234 1 83.81 15 ASN B N 1
ATOM 1561 C CA . ASN B 1 15 ? -2.711 -51.75 -27.234 1 83.81 15 ASN B CA 1
ATOM 1562 C C . ASN B 1 15 ? -2.039 -52.969 -27.812 1 83.81 15 ASN B C 1
ATOM 1564 O O . ASN B 1 15 ? -2.691 -54 -28.031 1 83.81 15 ASN B O 1
ATOM 1568 N N . GLU B 1 16 ? -0.757 -52.875 -28.078 1 82.56 16 GLU B N 1
ATOM 1569 C CA . GLU B 1 16 ? -0.013 -54.031 -28.594 1 82.56 16 GLU B CA 1
ATOM 1570 C C . GLU B 1 16 ? 0.03 -55.156 -27.594 1 82.56 16 GLU B C 1
ATOM 1572 O O . GLU B 1 16 ? -0.074 -56.312 -27.953 1 82.56 16 GLU B O 1
ATOM 1577 N N . ASP B 1 17 ? 0.148 -54.781 -26.453 1 82.62 17 ASP B N 1
ATOM 1578 C CA . ASP B 1 17 ? 0.194 -55.781 -25.391 1 82.62 17 ASP B CA 1
ATOM 1579 C C . ASP B 1 17 ? -1.168 -56.438 -25.203 1 82.62 17 ASP B C 1
ATOM 1581 O O . ASP B 1 17 ? -1.246 -57.625 -24.922 1 82.62 17 ASP B O 1
ATOM 1585 N N . TYR B 1 18 ? -2.225 -55.656 -25.328 1 81.44 18 TYR B N 1
ATOM 1586 C CA . TYR B 1 18 ? -3.578 -56.156 -25.203 1 81.44 18 TYR B CA 1
ATOM 1587 C C . TYR B 1 18 ? -3.879 -57.156 -26.312 1 81.44 18 TYR B C 1
ATOM 1589 O O . TYR B 1 18 ? -4.5 -58.188 -26.078 1 81.44 18 TYR B O 1
ATOM 1597 N N . LYS B 1 19 ? -3.377 -56.906 -27.469 1 82.75 19 LYS B N 1
ATOM 1598 C CA . LYS B 1 19 ? -3.637 -57.75 -28.625 1 82.75 19 LYS B CA 1
ATOM 1599 C C . LYS B 1 19 ? -2.744 -59 -28.625 1 82.75 19 LYS B C 1
ATOM 1601 O O . LYS B 1 19 ? -3.184 -60.094 -28.984 1 82.75 19 LYS B O 1
ATOM 1606 N N . ALA B 1 20 ? -1.459 -58.688 -28.281 1 80.31 20 ALA B N 1
ATOM 1607 C CA . ALA B 1 20 ? -0.502 -59.781 -28.281 1 80.31 20 ALA B CA 1
ATOM 1608 C C . ALA B 1 20 ? 0.41 -59.688 -27.047 1 80.31 20 ALA B C 1
ATOM 1610 O O . ALA B 1 20 ? 1.562 -59.281 -27.156 1 80.31 20 ALA B O 1
ATOM 1611 N N . PRO B 1 21 ? -0.035 -60.188 -25.938 1 74.25 21 PRO B N 1
ATOM 1612 C CA . PRO B 1 21 ? 0.676 -60 -24.656 1 74.25 21 PRO B CA 1
ATOM 1613 C C . PRO B 1 21 ? 2.047 -60.688 -24.656 1 74.25 21 PRO B C 1
ATOM 1615 O O . PRO B 1 21 ? 2.979 -60.188 -24.016 1 74.25 21 PRO B O 1
ATOM 1618 N N . THR B 1 22 ? 2.15 -61.781 -25.391 1 73.75 22 THR B N 1
ATOM 1619 C CA . THR B 1 22 ? 3.393 -62.562 -25.359 1 73.75 22 THR B CA 1
ATOM 1620 C C . THR B 1 22 ? 4.43 -61.969 -26.312 1 73.75 22 THR B C 1
ATOM 1622 O O . THR B 1 22 ? 5.633 -62.125 -26.094 1 73.75 22 THR B O 1
ATOM 1625 N N . ALA B 1 23 ? 3.965 -61.25 -27.312 1 75.5 23 ALA B N 1
ATOM 1626 C CA . ALA B 1 23 ? 4.863 -60.688 -28.328 1 75.5 23 ALA B CA 1
ATOM 1627 C C . ALA B 1 23 ? 5.16 -59.219 -28.047 1 75.5 23 ALA B C 1
ATOM 1629 O O . ALA B 1 23 ? 6.09 -58.656 -28.609 1 75.5 23 ALA B O 1
ATOM 1630 N N . SER B 1 24 ? 4.531 -58.75 -27.016 1 75.81 24 SER B N 1
ATOM 1631 C CA . SER B 1 24 ? 4.617 -57.312 -26.781 1 75.81 24 SER B CA 1
ATOM 1632 C C . SER B 1 24 ? 5.852 -56.938 -25.969 1 75.81 24 SER B C 1
ATOM 1634 O O . SER B 1 24 ? 6.371 -57.781 -25.219 1 75.81 24 SER B O 1
ATOM 1636 N N . ASN B 1 25 ? 6.445 -55.812 -26.234 1 78.12 25 ASN B N 1
ATOM 1637 C CA . ASN B 1 25 ? 7.586 -55.281 -25.5 1 78.12 25 ASN B CA 1
ATOM 1638 C C . ASN B 1 25 ? 7.145 -54.344 -24.375 1 78.12 25 ASN B C 1
ATOM 1640 O O . ASN B 1 25 ? 7.922 -53.531 -23.922 1 78.12 25 ASN B O 1
ATOM 1644 N N . PHE B 1 26 ? 5.953 -54.562 -23.938 1 81.56 26 PHE B N 1
ATOM 1645 C CA . PHE B 1 26 ? 5.379 -53.625 -22.953 1 81.56 26 PHE B CA 1
ATOM 1646 C C . PHE B 1 26 ? 6.148 -53.688 -21.641 1 81.56 26 PHE B C 1
ATOM 1648 O O . PHE B 1 26 ? 6.391 -52.656 -21 1 81.56 26 PHE B O 1
ATOM 1655 N N . THR B 1 27 ? 6.547 -54.906 -21.328 1 78.5 27 THR B N 1
ATOM 1656 C CA . THR B 1 27 ? 7.23 -55.125 -20.062 1 78.5 27 THR B CA 1
ATOM 1657 C C . THR B 1 27 ? 8.586 -54.406 -20.047 1 78.5 27 THR B C 1
ATOM 1659 O O . THR B 1 27 ? 9.047 -53.969 -19 1 78.5 27 THR B O 1
ATOM 1662 N N . THR B 1 28 ? 9.219 -54.25 -21.203 1 80.38 28 THR B N 1
ATOM 1663 C CA . THR B 1 28 ? 10.523 -53.625 -21.297 1 80.38 28 THR B CA 1
ATOM 1664 C C . THR B 1 28 ? 10.391 -52.094 -21.203 1 80.38 28 THR B C 1
ATOM 1666 O O . THR B 1 28 ? 11.367 -51.406 -20.922 1 80.38 28 THR B O 1
ATOM 1669 N N . ARG B 1 29 ? 9.164 -51.594 -21.391 1 84.5 29 ARG B N 1
ATOM 1670 C CA . ARG B 1 29 ? 8.938 -50.156 -21.375 1 84.5 29 ARG B CA 1
ATOM 1671 C C . ARG B 1 29 ? 8.398 -49.688 -20.031 1 84.5 29 ARG B C 1
ATOM 1673 O O . ARG B 1 29 ? 8.211 -48.5 -19.812 1 84.5 29 ARG B O 1
ATOM 1680 N N . LEU B 1 30 ? 8.266 -50.594 -19.188 1 81.19 30 LEU B N 1
ATOM 1681 C CA . LEU B 1 30 ? 7.629 -50.344 -17.906 1 81.19 30 LEU B CA 1
ATOM 1682 C C . LEU B 1 30 ? 8.461 -49.344 -17.078 1 81.19 30 LEU B C 1
ATOM 1684 O O . LEU B 1 30 ? 7.914 -48.438 -16.469 1 81.19 30 LEU B O 1
ATOM 1688 N N . PRO B 1 31 ? 9.758 -49.594 -17.062 1 83.06 31 PRO B N 1
ATOM 1689 C CA . PRO B 1 31 ? 10.547 -48.625 -16.328 1 83.06 31 PRO B CA 1
ATOM 1690 C C . PRO B 1 31 ? 10.398 -47.188 -16.891 1 83.06 31 PRO B C 1
ATOM 1692 O O . PRO B 1 31 ? 10.406 -46.219 -16.125 1 83.06 31 PRO B O 1
ATOM 1695 N N . GLN B 1 32 ? 10.227 -47.062 -18.156 1 87 32 GLN B N 1
ATOM 1696 C CA . GLN B 1 32 ? 10.039 -45.75 -18.781 1 87 32 GLN B CA 1
ATOM 1697 C C . GLN B 1 32 ? 8.688 -45.156 -18.406 1 87 32 GLN B C 1
ATOM 1699 O O . GLN B 1 32 ? 8.578 -43.938 -18.234 1 87 32 GLN B O 1
ATOM 1704 N N . CYS B 1 33 ? 7.707 -46 -18.297 1 84.75 33 CYS B N 1
ATOM 1705 C CA . CYS B 1 33 ? 6.387 -45.562 -17.891 1 84.75 33 CYS B CA 1
ATOM 1706 C C . CYS B 1 33 ? 6.41 -45.062 -16.453 1 84.75 33 CYS B C 1
ATOM 1708 O O . CYS B 1 33 ? 5.824 -44 -16.141 1 84.75 33 CYS B O 1
ATOM 1710 N N . ARG B 1 34 ? 7.109 -45.75 -15.625 1 83.69 34 ARG B N 1
ATOM 1711 C CA . ARG B 1 34 ? 7.234 -45.375 -14.227 1 83.69 34 ARG B CA 1
ATOM 1712 C C . ARG B 1 34 ? 7.938 -44.031 -14.094 1 83.69 34 ARG B C 1
ATOM 1714 O O . ARG B 1 34 ? 7.523 -43.188 -13.297 1 83.69 34 ARG B O 1
ATOM 1721 N N . ASN B 1 35 ? 8.961 -43.844 -14.852 1 87.25 35 ASN B N 1
ATOM 1722 C CA . ASN B 1 35 ? 9.695 -42.594 -14.852 1 87.25 35 ASN B CA 1
ATOM 1723 C C . ASN B 1 35 ? 8.828 -41.438 -15.328 1 87.25 35 ASN B C 1
ATOM 1725 O O . ASN B 1 35 ? 8.914 -40.344 -14.789 1 87.25 35 ASN B O 1
ATOM 1729 N N . THR B 1 36 ? 8.023 -41.688 -16.312 1 85.75 36 THR B N 1
ATOM 1730 C CA . THR B 1 36 ? 7.137 -40.656 -16.859 1 85.75 36 THR B CA 1
ATOM 1731 C C . THR B 1 36 ? 6.102 -40.25 -15.812 1 85.75 36 THR B C 1
ATOM 1733 O O . THR B 1 36 ? 5.855 -39.062 -15.617 1 85.75 36 THR B O 1
ATOM 1736 N N . VAL B 1 37 ? 5.539 -41.25 -15.133 1 85.5 37 VAL B N 1
ATOM 1737 C CA . VAL B 1 37 ? 4.535 -40.969 -14.109 1 85.5 37 VAL B CA 1
ATOM 1738 C C . VAL B 1 37 ? 5.164 -40.156 -12.969 1 85.5 37 VAL B C 1
ATOM 1740 O O . VAL B 1 37 ? 4.566 -39.219 -12.477 1 85.5 37 VAL B O 1
ATOM 1743 N N . ALA B 1 38 ? 6.375 -40.531 -12.586 1 85 38 ALA B N 1
ATOM 1744 C CA . ALA B 1 38 ? 7.086 -39.844 -11.523 1 85 38 ALA B CA 1
ATOM 1745 C C . ALA B 1 38 ? 7.383 -38.406 -11.93 1 85 38 ALA B C 1
ATOM 1747 O O . ALA B 1 38 ? 7.273 -37.469 -11.109 1 85 38 ALA B O 1
ATOM 1748 N N . ALA B 1 39 ? 7.754 -38.219 -13.164 1 85.81 39 ALA B N 1
ATOM 1749 C CA . ALA B 1 39 ? 8.07 -36.875 -13.672 1 85.81 39 ALA B CA 1
ATOM 1750 C C . ALA B 1 39 ? 6.828 -36 -13.695 1 85.81 39 ALA B C 1
ATOM 1752 O O . ALA B 1 39 ? 6.898 -34.812 -13.352 1 85.81 39 ALA B O 1
ATOM 1753 N N . ILE B 1 40 ? 5.699 -36.562 -14.117 1 83.56 40 ILE B N 1
ATOM 1754 C CA . ILE B 1 40 ? 4.449 -35.812 -14.164 1 83.56 40 ILE B CA 1
ATOM 1755 C C . ILE B 1 40 ? 4.016 -35.438 -12.75 1 83.56 40 ILE B C 1
ATOM 1757 O O . ILE B 1 40 ? 3.586 -34.312 -12.516 1 83.56 40 ILE B O 1
ATOM 1761 N N . GLU B 1 41 ? 4.176 -36.344 -11.883 1 84.12 41 GLU B N 1
ATOM 1762 C CA . GLU B 1 41 ? 3.803 -36.094 -10.492 1 84.12 41 GLU B CA 1
ATOM 1763 C C . GLU B 1 41 ? 4.652 -34.969 -9.891 1 84.12 41 GLU B C 1
ATOM 1765 O O . GLU B 1 41 ? 4.137 -34.125 -9.164 1 84.12 41 GLU B O 1
ATOM 1770 N N . GLU B 1 42 ? 5.918 -35.062 -10.125 1 85.75 42 GLU B N 1
ATOM 1771 C CA . GLU B 1 42 ? 6.812 -34.031 -9.617 1 85.75 42 GLU B CA 1
ATOM 1772 C C . GLU B 1 42 ? 6.461 -32.656 -10.195 1 85.75 42 GLU B C 1
ATOM 1774 O O . GLU B 1 42 ? 6.496 -31.656 -9.492 1 85.75 42 GLU B O 1
ATOM 1779 N N . ALA B 1 43 ? 6.141 -32.656 -11.469 1 85.19 43 ALA B N 1
ATOM 1780 C CA . ALA B 1 43 ? 5.77 -31.391 -12.125 1 85.19 43 ALA B CA 1
ATOM 1781 C C . ALA B 1 43 ? 4.484 -30.828 -11.539 1 85.19 43 ALA B C 1
ATOM 1783 O O . ALA B 1 43 ? 4.371 -29.609 -11.328 1 85.19 43 ALA B O 1
ATOM 1784 N N . LEU B 1 44 ? 3.584 -31.688 -11.289 1 84.56 44 LEU B N 1
ATOM 1785 C CA . LEU B 1 44 ? 2.32 -31.266 -10.695 1 84.56 44 LEU B CA 1
ATOM 1786 C C . LEU B 1 44 ? 2.539 -30.703 -9.289 1 84.56 44 LEU B C 1
ATOM 1788 O O . LEU B 1 44 ? 1.905 -29.719 -8.898 1 84.56 44 LEU B O 1
ATOM 1792 N N . ASP B 1 45 ? 3.389 -31.328 -8.594 1 88.5 45 ASP B N 1
ATOM 1793 C CA . ASP B 1 45 ? 3.689 -30.875 -7.242 1 88.5 45 ASP B CA 1
ATOM 1794 C C . ASP B 1 45 ? 4.324 -29.484 -7.262 1 88.5 45 ASP B C 1
ATOM 1796 O O . ASP B 1 45 ? 4.031 -28.641 -6.406 1 88.5 45 ASP B O 1
ATOM 1800 N N . VAL B 1 46 ? 5.254 -29.281 -8.148 1 88.94 46 VAL B N 1
ATOM 1801 C CA . VAL B 1 46 ? 5.91 -27.984 -8.289 1 88.94 46 VAL B CA 1
ATOM 1802 C C . VAL B 1 46 ? 4.875 -26.922 -8.625 1 88.94 46 VAL B C 1
ATOM 1804 O O . VAL B 1 46 ? 4.887 -25.828 -8.047 1 88.94 46 VAL B O 1
ATOM 1807 N N . ASP B 1 47 ? 3.943 -27.203 -9.508 1 88.19 47 ASP B N 1
ATOM 1808 C CA . ASP B 1 47 ? 2.896 -26.266 -9.891 1 88.19 47 ASP B CA 1
ATOM 1809 C C . ASP B 1 47 ? 1.979 -25.953 -8.711 1 88.19 47 ASP B C 1
ATOM 1811 O O . ASP B 1 47 ? 1.617 -24.797 -8.492 1 88.19 47 ASP B O 1
ATOM 1815 N N . ARG B 1 48 ? 1.638 -26.984 -8.016 1 89.5 48 ARG B N 1
ATOM 1816 C CA . ARG B 1 48 ? 0.786 -26.781 -6.844 1 89.5 48 ARG B CA 1
ATOM 1817 C C . ARG B 1 48 ? 1.451 -25.844 -5.836 1 89.5 48 ARG B C 1
ATOM 1819 O O . ARG B 1 48 ? 0.81 -24.938 -5.305 1 89.5 48 ARG B O 1
ATOM 1826 N N . THR B 1 49 ? 2.705 -26.125 -5.633 1 92.38 49 THR B N 1
ATOM 1827 C CA . THR B 1 49 ? 3.453 -25.328 -4.664 1 92.38 49 THR B CA 1
ATOM 1828 C C . THR B 1 49 ? 3.504 -23.875 -5.086 1 92.38 49 THR B C 1
ATOM 1830 O O . THR B 1 49 ? 3.289 -22.969 -4.27 1 92.38 49 THR B O 1
ATOM 1833 N N . VAL B 1 50 ? 3.771 -23.656 -6.332 1 94.12 50 VAL B N 1
ATOM 1834 C CA . VAL B 1 50 ? 3.885 -22.297 -6.836 1 94.12 50 VAL B CA 1
ATOM 1835 C C . VAL B 1 50 ? 2.525 -21.594 -6.77 1 94.12 50 VAL B C 1
ATOM 1837 O O . VAL B 1 50 ? 2.438 -20.422 -6.414 1 94.12 50 VAL B O 1
ATOM 1840 N N . LEU B 1 51 ? 1.488 -22.281 -7.117 1 92.75 51 LEU B N 1
ATOM 1841 C CA . LEU B 1 51 ? 0.144 -21.719 -7.094 1 92.75 51 LEU B CA 1
ATOM 1842 C C . LEU B 1 51 ? -0.276 -21.375 -5.668 1 92.75 51 LEU B C 1
ATOM 1844 O O . LEU B 1 51 ? -0.934 -20.359 -5.434 1 92.75 51 LEU B O 1
ATOM 1848 N N . TYR B 1 52 ? 0.117 -22.219 -4.73 1 93.12 52 TYR B N 1
ATOM 1849 C CA . TYR B 1 52 ? -0.163 -21.906 -3.332 1 93.12 52 TYR B CA 1
ATOM 1850 C C . TYR B 1 52 ? 0.59 -20.672 -2.881 1 93.12 52 TYR B C 1
ATOM 1852 O O . TYR B 1 52 ? 0.058 -19.859 -2.121 1 93.12 52 TYR B O 1
ATOM 1860 N N . LYS B 1 53 ? 1.78 -20.578 -3.348 1 95.88 53 LYS B N 1
ATOM 1861 C CA . LYS B 1 53 ? 2.562 -19.375 -3.031 1 95.88 53 LYS B CA 1
ATOM 1862 C C . LYS B 1 53 ? 1.907 -18.125 -3.602 1 95.88 53 LYS B C 1
ATOM 1864 O O . LYS B 1 53 ? 1.879 -17.078 -2.947 1 95.88 53 LYS B O 1
ATOM 1869 N N . MET B 1 54 ? 1.433 -18.219 -4.781 1 96.06 54 MET B N 1
ATOM 1870 C CA . MET B 1 54 ? 0.729 -17.109 -5.406 1 96.06 54 MET B CA 1
ATOM 1871 C C . MET B 1 54 ? -0.511 -16.719 -4.605 1 96.06 54 MET B C 1
ATOM 1873 O O . MET B 1 54 ? -0.761 -15.547 -4.359 1 96.06 54 MET B O 1
ATOM 1877 N N . LYS B 1 55 ? -1.229 -17.734 -4.258 1 94.75 55 LYS B N 1
ATOM 1878 C CA . LYS B 1 55 ? -2.438 -17.484 -3.477 1 94.75 55 LYS B CA 1
ATOM 1879 C C . LYS B 1 55 ? -2.109 -16.781 -2.164 1 94.75 55 LYS B C 1
ATOM 1881 O O . LYS B 1 55 ? -2.785 -15.82 -1.783 1 94.75 55 LYS B O 1
ATOM 1886 N N . LYS B 1 56 ? -1.109 -17.234 -1.522 1 96.25 56 LYS B N 1
ATOM 1887 C CA . LYS B 1 56 ? -0.66 -16.625 -0.277 1 96.25 56 LYS B CA 1
ATOM 1888 C C . LYS B 1 56 ? -0.249 -15.164 -0.499 1 96.25 56 LYS B C 1
ATOM 1890 O O . LYS B 1 56 ? -0.573 -14.297 0.31 1 96.25 56 LYS B O 1
ATOM 1895 N N . SER B 1 57 ? 0.464 -14.945 -1.561 1 97 57 SER B N 1
ATOM 1896 C CA . SER B 1 57 ? 0.93 -13.602 -1.87 1 97 57 SER B CA 1
ATOM 1897 C C . SER B 1 57 ? -0.238 -12.672 -2.18 1 97 57 SER B C 1
ATOM 1899 O O . SER B 1 57 ? -0.22 -11.5 -1.801 1 97 57 SER B O 1
ATOM 1901 N N . VAL B 1 58 ? -1.208 -13.141 -2.889 1 96.69 58 VAL B N 1
ATOM 1902 C CA . VAL B 1 58 ? -2.381 -12.344 -3.227 1 96.69 58 VAL B CA 1
ATOM 1903 C C . VAL B 1 58 ? -3.107 -11.922 -1.95 1 96.69 58 VAL B C 1
ATOM 1905 O O . VAL B 1 58 ? -3.523 -10.773 -1.812 1 96.69 58 VAL B O 1
ATOM 1908 N N . LYS B 1 59 ? -3.248 -12.812 -1.046 1 96.69 59 LYS B N 1
ATOM 1909 C CA . LYS B 1 59 ? -3.857 -12.492 0.242 1 96.69 59 LYS B CA 1
ATOM 1910 C C . LYS B 1 59 ? -3.043 -11.445 0.993 1 96.69 59 LYS B C 1
ATOM 1912 O O . LYS B 1 59 ? -3.605 -10.516 1.582 1 96.69 59 LYS B O 1
ATOM 1917 N N . ALA B 1 60 ? -1.763 -11.578 0.998 1 97.69 60 ALA B N 1
ATOM 1918 C CA . ALA B 1 60 ? -0.868 -10.633 1.658 1 97.69 60 ALA B CA 1
ATOM 1919 C C . ALA B 1 60 ? -0.971 -9.25 1.026 1 97.69 60 ALA B C 1
ATOM 1921 O O . ALA B 1 60 ? -0.928 -8.234 1.728 1 97.69 60 ALA B O 1
ATOM 1922 N N . ILE B 1 61 ? -1.072 -9.18 -0.244 1 97.62 61 ILE B N 1
ATOM 1923 C CA . ILE B 1 61 ? -1.238 -7.93 -0.976 1 97.62 61 ILE B CA 1
ATOM 1924 C C . ILE B 1 61 ? -2.537 -7.25 -0.547 1 97.62 61 ILE B C 1
ATOM 1926 O O . ILE B 1 61 ? -2.566 -6.035 -0.333 1 97.62 61 ILE B O 1
ATOM 1930 N N . ASN B 1 62 ? -3.572 -8.031 -0.469 1 97 62 ASN B N 1
ATOM 1931 C CA . ASN B 1 62 ? -4.852 -7.473 -0.036 1 97 62 ASN B CA 1
ATOM 1932 C C . ASN B 1 62 ? -4.754 -6.867 1.362 1 97 62 ASN B C 1
ATOM 1934 O O . ASN B 1 62 ? -5.207 -5.746 1.592 1 97 62 ASN B O 1
ATOM 1938 N N . VAL B 1 63 ? -4.125 -7.578 2.309 1 97.38 63 VAL B N 1
ATOM 1939 C CA . VAL B 1 63 ? -3.994 -7.133 3.691 1 97.38 63 VAL B CA 1
ATOM 1940 C C . VAL B 1 63 ? -3.121 -5.883 3.752 1 97.38 63 VAL B C 1
ATOM 1942 O O . VAL B 1 63 ? -3.504 -4.875 4.355 1 97.38 63 VAL B O 1
ATOM 1945 N N . SER B 1 64 ? -2.002 -5.93 3.107 1 97.38 64 SER B N 1
ATOM 1946 C CA . SER B 1 64 ? -1.09 -4.793 3.125 1 97.38 64 SER B CA 1
ATOM 1947 C C . SER B 1 64 ? -1.677 -3.602 2.375 1 97.38 64 SER B C 1
ATOM 1949 O O . SER B 1 64 ? -1.478 -2.451 2.773 1 97.38 64 SER B O 1
ATOM 1951 N N . GLY B 1 65 ? -2.348 -3.873 1.251 1 97.44 65 GLY B N 1
ATOM 1952 C CA . GLY B 1 65 ? -2.994 -2.805 0.504 1 97.44 65 GLY B CA 1
ATOM 1953 C C . GLY B 1 65 ? -4.047 -2.068 1.309 1 97.44 65 GLY B C 1
ATOM 1954 O O . GLY B 1 65 ? -4.094 -0.836 1.303 1 97.44 65 GLY B O 1
ATOM 1955 N N . LEU B 1 66 ? -4.832 -2.799 2.02 1 97.25 66 LEU B N 1
ATOM 1956 C CA . LEU B 1 66 ? -5.879 -2.189 2.836 1 97.25 66 LEU B CA 1
ATOM 1957 C C . LEU B 1 66 ? -5.277 -1.43 4.012 1 97.25 66 LEU B C 1
ATOM 1959 O O . LEU B 1 66 ? -5.801 -0.392 4.422 1 97.25 66 LEU B O 1
ATOM 1963 N N . ALA B 1 67 ? -4.211 -1.917 4.57 1 97.25 67 ALA B N 1
ATOM 1964 C CA . ALA B 1 67 ? -3.496 -1.2 5.625 1 97.25 67 ALA B CA 1
ATOM 1965 C C . ALA B 1 67 ? -2.941 0.125 5.105 1 97.25 67 ALA B C 1
ATOM 1967 O O . ALA B 1 67 ? -2.994 1.142 5.801 1 97.25 67 ALA B O 1
ATOM 1968 N N . HIS B 1 68 ? -2.406 0.117 3.914 1 97.19 68 HIS B N 1
ATOM 1969 C CA . HIS B 1 68 ? -1.91 1.328 3.27 1 97.19 68 HIS B CA 1
ATOM 1970 C C . HIS B 1 68 ? -3.031 2.338 3.059 1 97.19 68 HIS B C 1
ATOM 1972 O O . HIS B 1 68 ? -2.854 3.533 3.311 1 97.19 68 HIS B O 1
ATOM 1978 N N . VAL B 1 69 ? -4.156 1.846 2.645 1 97.5 69 VAL B N 1
ATOM 1979 C CA . VAL B 1 69 ? -5.336 2.674 2.416 1 97.5 69 VAL B CA 1
ATOM 1980 C C . VAL B 1 69 ? -5.754 3.35 3.721 1 97.5 69 VAL B C 1
ATOM 1982 O O . VAL B 1 69 ? -6.059 4.543 3.738 1 97.5 69 VAL B O 1
ATOM 1985 N N . GLU B 1 70 ? -5.754 2.631 4.816 1 97.88 70 GLU B N 1
ATOM 1986 C CA . GLU B 1 70 ? -6.137 3.174 6.117 1 97.88 70 GLU B CA 1
ATOM 1987 C C . GLU B 1 70 ? -5.199 4.301 6.539 1 97.88 70 GLU B C 1
ATOM 1989 O O . GLU B 1 70 ? -5.652 5.332 7.047 1 97.88 70 GLU B O 1
ATOM 1994 N N . ASN B 1 71 ? -3.945 4.117 6.324 1 97.56 71 ASN B N 1
ATOM 1995 C CA . ASN B 1 71 ? -2.973 5.148 6.664 1 97.56 71 ASN B CA 1
ATOM 1996 C C . ASN B 1 71 ? -3.15 6.395 5.801 1 97.56 71 ASN B C 1
ATOM 1998 O O . ASN B 1 71 ? -3.016 7.52 6.289 1 97.56 71 ASN B O 1
ATOM 2002 N N . GLU B 1 72 ? -3.449 6.227 4.539 1 97.19 72 GLU B N 1
ATOM 2003 C CA . GLU B 1 72 ? -3.73 7.348 3.646 1 97.19 72 GLU B CA 1
ATOM 2004 C C . GLU B 1 72 ? -4.965 8.117 4.102 1 97.19 72 GLU B C 1
ATOM 2006 O O . GLU B 1 72 ? -5.004 9.352 4.02 1 97.19 72 GLU B O 1
ATOM 2011 N N . GLU B 1 73 ? -5.957 7.367 4.59 1 97.81 73 GLU B N 1
ATOM 2012 C CA . GLU B 1 73 ? -7.176 8.008 5.078 1 97.81 73 GLU B CA 1
ATOM 2013 C C . GLU B 1 73 ? -6.902 8.844 6.32 1 97.81 73 GLU B C 1
ATOM 2015 O O . GLU B 1 73 ? -7.457 9.938 6.477 1 97.81 73 GLU B O 1
ATOM 2020 N N . GLN B 1 74 ? -6.043 8.359 7.188 1 97.62 74 GLN B N 1
ATOM 2021 C CA . GLN B 1 74 ? -5.66 9.117 8.375 1 97.62 74 GLN B CA 1
ATOM 2022 C C . GLN B 1 74 ? -4.922 10.398 8 1 97.62 74 GLN B C 1
ATOM 2024 O O . GLN B 1 74 ? -5.164 11.453 8.586 1 97.62 74 GLN B O 1
ATOM 2029 N N . TYR B 1 75 ? -4.09 10.328 7.035 1 97.5 75 TYR B N 1
ATOM 2030 C CA . TYR B 1 75 ? -3.391 11.5 6.531 1 97.5 75 TYR B CA 1
ATOM 2031 C C . TYR B 1 75 ? -4.371 12.516 5.957 1 97.5 75 TYR B C 1
ATOM 2033 O O . TYR B 1 75 ? -4.266 13.719 6.234 1 97.5 75 TYR B O 1
ATOM 2041 N N . THR B 1 76 ? -5.262 12.023 5.203 1 97.31 76 THR B N 1
ATOM 2042 C CA . THR B 1 76 ? -6.23 12.898 4.551 1 97.31 76 THR B CA 1
ATOM 2043 C C . THR B 1 76 ? -7.105 13.602 5.586 1 97.31 76 THR B C 1
ATOM 2045 O O . THR B 1 76 ? -7.418 14.781 5.441 1 97.31 76 THR B O 1
ATOM 2048 N N . GLN B 1 77 ? -7.484 12.906 6.637 1 97.31 77 GLN B N 1
ATOM 2049 C CA . GLN B 1 77 ? -8.281 13.5 7.711 1 97.31 77 GLN B CA 1
ATOM 2050 C C . GLN B 1 77 ? -7.512 14.609 8.414 1 97.31 77 GLN B C 1
ATOM 2052 O O . GLN B 1 77 ? -8.07 15.672 8.711 1 97.31 77 GLN B O 1
ATOM 2057 N N . ALA B 1 78 ? -6.258 14.328 8.68 1 96.69 78 ALA B N 1
ATOM 2058 C CA . ALA B 1 78 ? -5.414 15.344 9.305 1 96.69 78 ALA B CA 1
ATOM 2059 C C . ALA B 1 78 ? -5.238 16.547 8.391 1 96.69 78 ALA B C 1
ATOM 2061 O O . ALA B 1 78 ? -5.285 17.703 8.844 1 96.69 78 ALA B O 1
ATOM 2062 N N . LEU B 1 79 ? -5.051 16.312 7.129 1 95.5 79 LEU B N 1
ATOM 2063 C CA . LEU B 1 79 ? -4.918 17.359 6.129 1 95.5 79 LEU B CA 1
ATOM 2064 C C . LEU B 1 79 ? -6.176 18.219 6.066 1 95.5 79 LEU B C 1
ATOM 2066 O O . LEU B 1 79 ? -6.094 19.438 5.977 1 95.5 79 LEU B O 1
ATOM 2070 N N . GLU B 1 80 ? -7.34 17.578 6.156 1 96.5 80 GLU B N 1
ATOM 2071 C CA . GLU B 1 80 ? -8.617 18.297 6.148 1 96.5 80 GLU B CA 1
ATOM 2072 C C . GLU B 1 80 ? -8.758 19.172 7.383 1 96.5 80 GLU B C 1
ATOM 2074 O O . GLU B 1 80 ? -9.227 20.312 7.285 1 96.5 80 GLU B O 1
ATOM 2079 N N . LYS B 1 81 ? -8.398 18.609 8.508 1 95.56 81 LYS B N 1
ATOM 2080 C CA . LYS B 1 81 ? -8.445 19.391 9.742 1 95.56 81 LYS B CA 1
ATOM 2081 C C . LYS B 1 81 ? -7.508 20.594 9.672 1 95.56 81 LYS B C 1
ATOM 2083 O O . LYS B 1 81 ? -7.883 21.703 10.055 1 95.56 81 LYS B O 1
ATOM 2088 N N . PHE B 1 82 ? -6.324 20.406 9.172 1 94.12 82 PHE B N 1
ATOM 2089 C CA . PHE B 1 82 ? -5.348 21.484 9.031 1 94.12 82 PHE B CA 1
ATOM 2090 C C . PHE B 1 82 ? -5.852 22.547 8.078 1 94.12 82 PHE B C 1
ATOM 2092 O O . PHE B 1 82 ? -5.758 23.75 8.367 1 94.12 82 PHE B O 1
ATOM 2099 N N . GLY B 1 83 ? -6.332 22.094 6.938 1 93.62 83 GLY B N 1
ATOM 2100 C CA . GLY B 1 83 ? -6.906 23.047 5.988 1 93.62 83 GLY B CA 1
ATOM 2101 C C . GLY B 1 83 ? -8.062 23.844 6.562 1 93.62 83 GLY B C 1
ATOM 2102 O O . GLY B 1 83 ? -8.172 25.047 6.328 1 93.62 83 GLY B O 1
ATOM 2103 N N . GLY B 1 84 ? -8.953 23.156 7.297 1 93.56 84 GLY B N 1
ATOM 2104 C CA . GLY B 1 84 ? -10.055 23.828 7.957 1 93.56 84 GLY B CA 1
ATOM 2105 C C . GLY B 1 84 ? -9.602 24.906 8.93 1 93.56 84 GLY B C 1
ATOM 2106 O O . GLY B 1 84 ? -10.188 25.984 8.984 1 93.56 84 GLY B O 1
ATOM 2107 N N . ASN B 1 85 ? -8.57 24.562 9.672 1 89.81 85 ASN B N 1
ATOM 2108 C CA . ASN B 1 85 ? -8.008 25.547 10.602 1 89.81 85 ASN B CA 1
ATOM 2109 C C . ASN B 1 85 ? -7.496 26.781 9.867 1 89.81 85 ASN B C 1
ATOM 2111 O O . ASN B 1 85 ? -7.684 27.906 10.328 1 89.81 85 ASN B O 1
ATOM 2115 N N . CYS B 1 86 ? -6.859 26.609 8.734 1 88.62 86 CYS B N 1
ATOM 2116 C CA . CYS B 1 86 ? -6.309 27.703 7.941 1 88.62 86 CYS B CA 1
ATOM 2117 C C . CYS B 1 86 ? -7.418 28.594 7.395 1 88.62 86 CYS B C 1
ATOM 2119 O O . CYS B 1 86 ? -7.285 29.812 7.367 1 88.62 86 CYS B O 1
ATOM 2121 N N . VAL B 1 87 ? -8.43 27.953 6.934 1 89.75 87 VAL B N 1
ATOM 2122 C CA . VAL B 1 87 ? 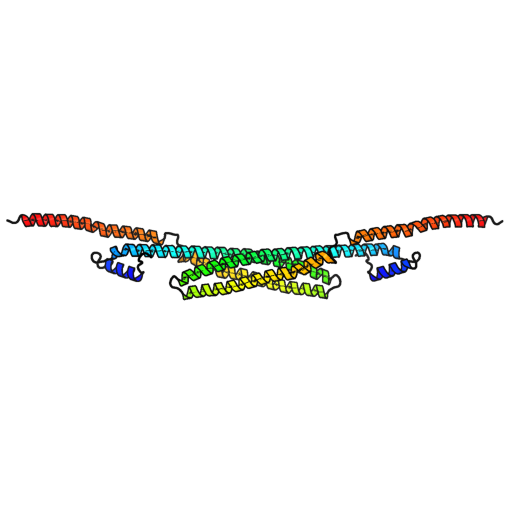-9.555 28.703 6.395 1 89.75 87 VAL B CA 1
ATOM 2123 C C . VAL B 1 87 ? -10.133 29.609 7.477 1 89.75 87 VAL B C 1
ATOM 2125 O O . VAL B 1 87 ? -10.453 30.781 7.211 1 89.75 87 VAL B O 1
ATOM 2128 N N . CYS B 1 88 ? -10.102 29.172 8.695 1 84.31 88 CYS B N 1
ATOM 2129 C CA . CYS B 1 88 ? -10.703 29.906 9.805 1 84.31 88 CYS B CA 1
ATOM 2130 C C . CYS B 1 88 ? -9.766 30.984 10.32 1 84.31 88 CYS B C 1
ATOM 2132 O O . CYS B 1 88 ? -10.211 31.984 10.891 1 84.31 88 CYS B O 1
ATOM 2134 N N . ARG B 1 89 ? -8.43 30.828 10.133 1 79 89 ARG B N 1
ATOM 2135 C CA . ARG B 1 89 ? -7.457 31.703 10.766 1 79 89 ARG B CA 1
ATOM 2136 C C . ARG B 1 89 ? -6.812 32.625 9.742 1 79 89 ARG B C 1
ATOM 2138 O O . ARG B 1 89 ? -5.598 32.844 9.766 1 79 89 ARG B O 1
ATOM 2145 N N . ASP B 1 90 ? -7.492 32.969 8.836 1 71.56 90 ASP B N 1
ATOM 2146 C CA . ASP B 1 90 ? -7.199 34.156 8.016 1 71.56 90 ASP B CA 1
ATOM 2147 C C . ASP B 1 90 ? -6.371 33.781 6.789 1 71.56 90 ASP B C 1
ATOM 2149 O O . ASP B 1 90 ? -5.625 34.594 6.262 1 71.56 90 ASP B O 1
ATOM 2153 N N . ASP B 1 91 ? -6.219 32.625 6.422 1 83.56 91 ASP B N 1
ATOM 2154 C CA . ASP B 1 91 ? -5.633 32.25 5.133 1 83.56 91 ASP B CA 1
ATOM 2155 C C . ASP B 1 91 ? -6.551 31.328 4.352 1 83.56 91 ASP B C 1
ATOM 2157 O O . ASP B 1 91 ? -6.234 30.141 4.164 1 83.56 91 ASP B O 1
ATOM 2161 N N . PRO B 1 92 ? -7.633 31.844 3.957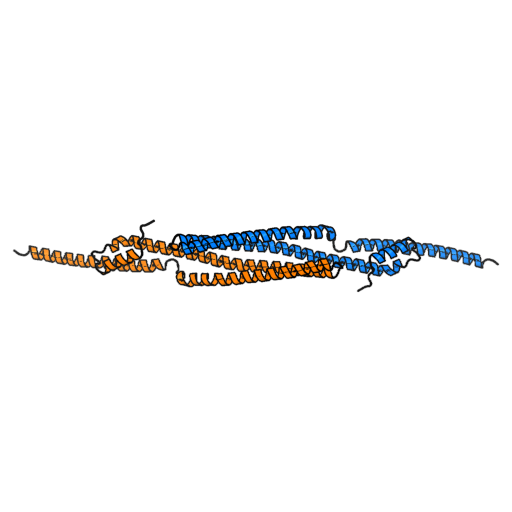 1 90.25 92 PRO B N 1
ATOM 2162 C CA . PRO B 1 92 ? -8.641 31 3.297 1 90.25 92 PRO B CA 1
ATOM 2163 C C . PRO B 1 92 ? -8.133 30.391 1.998 1 90.25 92 PRO B C 1
ATOM 2165 O O . PRO B 1 92 ? -8.516 29.266 1.655 1 90.25 92 PRO B O 1
ATOM 2168 N N . ASP B 1 93 ? -7.258 31.094 1.331 1 92 93 ASP B N 1
ATOM 2169 C CA . ASP B 1 93 ? -6.742 30.547 0.075 1 92 93 ASP B CA 1
ATOM 2170 C C . ASP B 1 93 ? -5.883 29.312 0.317 1 92 93 ASP B C 1
ATOM 2172 O O . ASP B 1 93 ? -6.035 28.297 -0.368 1 92 93 ASP B O 1
ATOM 2176 N N . LEU B 1 94 ? -5.027 29.469 1.268 1 89.31 94 LEU B N 1
ATOM 2177 C CA . LEU B 1 94 ? -4.168 28.328 1.613 1 89.31 94 LEU B CA 1
ATOM 2178 C C . LEU B 1 94 ? -4.992 27.156 2.137 1 89.31 94 LEU B C 1
ATOM 2180 O O . LEU B 1 94 ? -4.777 26.016 1.738 1 89.31 94 LEU B O 1
ATOM 2184 N N . GLY B 1 95 ? -5.934 27.484 3.008 1 93.75 95 GLY B N 1
ATOM 2185 C CA . GLY B 1 95 ? -6.801 26.453 3.547 1 93.75 95 GLY B CA 1
ATOM 2186 C C . GLY B 1 95 ? -7.613 25.734 2.482 1 93.75 95 GLY B C 1
ATOM 2187 O O . GLY B 1 95 ? -7.707 24.516 2.482 1 93.75 95 GLY B O 1
ATOM 2188 N N . THR B 1 96 ? -8.109 26.5 1.572 1 95.25 96 THR B N 1
ATOM 2189 C CA . THR B 1 96 ? -8.906 25.938 0.486 1 95.25 96 THR B CA 1
ATOM 2190 C C . THR B 1 96 ? -8.062 25.016 -0.388 1 95.25 96 THR B C 1
ATOM 2192 O O . THR B 1 96 ? -8.539 23.969 -0.84 1 95.25 96 THR B O 1
ATOM 2195 N N . ALA B 1 97 ? -6.863 25.422 -0.63 1 93.88 97 ALA B N 1
ATOM 2196 C CA . ALA B 1 97 ? -5.965 24.594 -1.416 1 93.88 97 ALA B CA 1
ATOM 2197 C C . ALA B 1 97 ? -5.75 23.234 -0.743 1 93.88 97 ALA B C 1
ATOM 2199 O O . ALA B 1 97 ? -5.809 22.188 -1.399 1 93.88 97 ALA B O 1
ATOM 2200 N N . PHE B 1 98 ? -5.535 23.234 0.6 1 93.81 98 PHE B N 1
ATOM 2201 C CA . PHE B 1 98 ? -5.344 22 1.345 1 93.81 98 PHE B CA 1
ATOM 2202 C C . PHE B 1 98 ? -6.602 21.141 1.307 1 93.81 98 PHE B C 1
ATOM 2204 O O . PHE B 1 98 ? -6.527 19.922 1.174 1 93.81 98 PHE B O 1
ATOM 2211 N N . LEU B 1 99 ? -7.727 21.828 1.383 1 96 99 LEU B N 1
ATOM 2212 C CA . LEU B 1 99 ? -8.992 21.109 1.364 1 96 99 LEU B CA 1
ATOM 2213 C C . LEU B 1 99 ? -9.242 20.469 -0.001 1 96 99 LEU B C 1
ATOM 2215 O O . LEU B 1 99 ? -9.68 19.328 -0.085 1 96 99 LEU B O 1
ATOM 2219 N N . LYS B 1 100 ? -8.93 21.156 -1.082 1 95.94 100 LYS B N 1
ATOM 2220 C CA . LYS B 1 100 ? -9.055 20.609 -2.426 1 95.94 100 LYS B CA 1
ATOM 2221 C C . LYS B 1 100 ? -8.117 19.422 -2.619 1 95.94 100 LYS B C 1
ATOM 2223 O O . LYS B 1 100 ? -8.492 18.406 -3.227 1 95.94 100 LYS B O 1
ATOM 2228 N N . PHE B 1 101 ? -6.922 19.625 -2.123 1 94.69 101 PHE B N 1
ATOM 2229 C CA . PHE B 1 101 ? -5.945 18.547 -2.211 1 94.69 101 PHE B CA 1
ATOM 2230 C C . PHE B 1 101 ? -6.434 17.312 -1.459 1 94.69 101 PHE B C 1
ATOM 2232 O O . PHE B 1 101 ? -6.227 16.188 -1.909 1 94.69 101 PHE B O 1
ATOM 2239 N N . SER B 1 102 ? -7.059 17.516 -0.351 1 96.25 102 SER B N 1
ATOM 2240 C CA . SER B 1 102 ? -7.566 16.391 0.438 1 96.25 102 SER B CA 1
ATOM 2241 C C . SER B 1 102 ? -8.648 15.633 -0.317 1 96.25 102 SER B C 1
ATOM 2243 O O . SER B 1 102 ? -8.711 14.406 -0.251 1 96.25 102 SER B O 1
ATOM 2245 N N . VAL B 1 103 ? -9.508 16.344 -1.031 1 96.44 103 VAL B N 1
ATOM 2246 C CA . VAL B 1 103 ? -10.562 15.719 -1.816 1 96.44 103 VAL B CA 1
ATOM 2247 C C . VAL B 1 103 ? -9.938 14.844 -2.904 1 96.44 103 VAL B C 1
ATOM 2249 O O . VAL B 1 103 ? -10.344 13.688 -3.088 1 96.44 103 VAL B O 1
ATOM 2252 N N . PHE B 1 104 ? -8.984 15.422 -3.584 1 94.25 104 PHE B N 1
ATOM 2253 C CA . PHE B 1 104 ? -8.273 14.688 -4.629 1 94.25 104 PHE B CA 1
ATOM 2254 C C . PHE B 1 104 ? -7.617 13.438 -4.062 1 94.25 104 PHE B C 1
ATOM 2256 O O . PHE B 1 104 ? -7.715 12.359 -4.652 1 94.25 104 PHE B O 1
ATOM 2263 N N . THR B 1 105 ? -6.914 13.531 -2.947 1 94.44 105 THR B N 1
ATOM 2264 C CA . THR B 1 105 ? -6.223 12.406 -2.322 1 94.44 105 THR B CA 1
ATOM 2265 C C . THR B 1 105 ? -7.215 11.328 -1.89 1 94.44 105 THR B C 1
ATOM 2267 O O . THR B 1 105 ? -6.941 10.133 -2.023 1 94.44 105 THR B O 1
ATOM 2270 N N . LYS B 1 106 ? -8.328 11.789 -1.437 1 96.44 106 LYS B N 1
ATOM 2271 C CA . LYS B 1 106 ? -9.375 10.859 -1.025 1 96.44 106 LYS B CA 1
ATOM 2272 C C . LYS B 1 106 ? -9.875 10.039 -2.209 1 96.44 106 LYS B C 1
ATOM 2274 O O . LYS B 1 106 ? -10.109 8.836 -2.08 1 96.44 106 LYS B O 1
ATOM 2279 N N . GLU B 1 107 ? -10.047 10.688 -3.271 1 96.19 107 GLU B N 1
ATOM 2280 C CA . GLU B 1 107 ? -10.508 10 -4.473 1 96.19 107 GLU B CA 1
ATOM 2281 C C . GLU B 1 107 ? -9.484 8.977 -4.953 1 96.19 107 GLU B C 1
ATOM 2283 O O . GLU B 1 107 ? -9.844 7.855 -5.328 1 96.19 107 GLU B O 1
ATOM 2288 N N . LEU B 1 108 ? -8.266 9.391 -4.98 1 94.19 108 LEU B N 1
ATOM 2289 C CA . LEU B 1 108 ? -7.199 8.484 -5.398 1 94.19 108 LEU B CA 1
ATOM 2290 C C . LEU B 1 108 ? -7.105 7.289 -4.457 1 94.19 108 LEU B C 1
ATOM 2292 O O . LEU B 1 108 ? -6.906 6.156 -4.902 1 94.19 108 LEU B O 1
ATOM 2296 N N . THR B 1 109 ? -7.262 7.551 -3.158 1 96.81 109 THR B N 1
ATOM 2297 C CA . THR B 1 109 ? -7.219 6.484 -2.164 1 96.81 109 THR B CA 1
ATOM 2298 C C . THR B 1 109 ? -8.375 5.508 -2.373 1 96.81 109 THR B C 1
ATOM 2300 O O . THR B 1 109 ? -8.188 4.293 -2.291 1 96.81 109 THR B O 1
ATOM 2303 N N . ALA B 1 110 ? -9.523 6.027 -2.682 1 97 110 ALA B N 1
ATOM 2304 C CA . ALA B 1 110 ? -10.695 5.191 -2.934 1 97 110 ALA B CA 1
ATOM 2305 C C . ALA B 1 110 ? -10.484 4.312 -4.164 1 97 110 ALA B C 1
ATOM 2307 O O . ALA B 1 110 ? -10.867 3.141 -4.172 1 97 110 ALA B O 1
ATOM 2308 N N . LEU B 1 111 ? -9.938 4.879 -5.242 1 95.31 111 LEU B N 1
ATOM 2309 C CA . LEU B 1 111 ? -9.641 4.125 -6.461 1 95.31 111 LEU B CA 1
ATOM 2310 C C . LEU B 1 111 ? -8.641 3.012 -6.18 1 95.31 111 LEU B C 1
ATOM 2312 O O . LEU B 1 111 ? -8.797 1.893 -6.672 1 95.31 111 LEU B O 1
ATOM 2316 N N . PHE B 1 112 ? -7.664 3.387 -5.465 1 96.38 112 PHE B N 1
ATOM 2317 C CA . PHE B 1 112 ? -6.672 2.379 -5.105 1 96.38 112 PHE B CA 1
ATOM 2318 C C . PHE B 1 112 ? -7.309 1.253 -4.301 1 96.38 112 PHE B C 1
ATOM 2320 O O . PHE B 1 112 ? -7.012 0.078 -4.527 1 96.38 112 PHE B O 1
ATOM 2327 N N . LYS B 1 113 ? -8.102 1.537 -3.355 1 96.69 113 LYS B N 1
ATOM 2328 C CA . LYS B 1 113 ? -8.812 0.543 -2.561 1 96.69 113 LYS B CA 1
ATOM 2329 C C . LYS B 1 113 ? -9.633 -0.385 -3.449 1 96.69 113 LYS B C 1
ATOM 2331 O O . LYS B 1 113 ? -9.609 -1.605 -3.275 1 96.69 113 LYS B O 1
ATOM 2336 N N . ASN B 1 114 ? -10.328 0.18 -4.352 1 96.62 114 ASN B N 1
ATOM 2337 C CA . ASN B 1 114 ? -11.141 -0.598 -5.285 1 96.62 114 ASN B CA 1
ATOM 2338 C C . ASN B 1 114 ? -10.273 -1.512 -6.148 1 96.62 114 ASN B C 1
ATOM 2340 O O . ASN B 1 114 ? -10.641 -2.656 -6.414 1 96.62 114 ASN B O 1
ATOM 2344 N N . LEU B 1 115 ? -9.195 -0.951 -6.609 1 93.69 115 LEU B N 1
ATOM 2345 C CA . LEU B 1 115 ? -8.266 -1.726 -7.426 1 93.69 115 LEU B CA 1
ATOM 2346 C C . LEU B 1 115 ? -7.766 -2.949 -6.664 1 93.69 115 LEU B C 1
ATOM 2348 O O . LEU B 1 115 ? -7.77 -4.062 -7.195 1 93.69 115 LEU B O 1
ATOM 2352 N N . ILE B 1 116 ? -7.344 -2.768 -5.469 1 95.56 116 ILE B N 1
ATOM 2353 C CA . ILE B 1 116 ? -6.816 -3.846 -4.641 1 95.56 116 ILE B CA 1
ATOM 2354 C C . ILE B 1 116 ? -7.895 -4.906 -4.426 1 95.56 116 ILE B C 1
ATOM 2356 O O . ILE B 1 116 ? -7.633 -6.105 -4.559 1 95.56 116 ILE B O 1
ATOM 2360 N N . GLN B 1 117 ? -9.094 -4.473 -4.133 1 94.81 117 GLN B N 1
ATOM 2361 C CA . GLN B 1 117 ? -10.195 -5.398 -3.885 1 94.81 117 GLN B CA 1
ATOM 2362 C C . GLN B 1 117 ? -10.562 -6.172 -5.148 1 94.81 117 GLN B C 1
ATOM 2364 O O . GLN B 1 117 ? -10.797 -7.379 -5.102 1 94.81 117 GLN B O 1
ATOM 2369 N N . ASN B 1 118 ? -10.648 -5.492 -6.219 1 93.94 118 ASN B N 1
ATOM 2370 C CA . ASN B 1 118 ? -10.953 -6.145 -7.488 1 93.94 118 ASN B CA 1
ATOM 2371 C C . ASN B 1 118 ? -9.875 -7.152 -7.875 1 93.94 118 ASN B C 1
ATOM 2373 O O . ASN B 1 118 ? -10.188 -8.258 -8.328 1 93.94 118 ASN B O 1
ATOM 2377 N N . MET B 1 119 ? -8.648 -6.715 -7.742 1 92.56 119 MET B N 1
ATOM 2378 C CA . MET B 1 119 ? -7.535 -7.605 -8.047 1 92.56 119 MET B CA 1
ATOM 2379 C C . MET B 1 119 ? -7.613 -8.883 -7.215 1 92.56 119 MET B C 1
ATOM 2381 O O . MET B 1 119 ? -7.453 -9.984 -7.742 1 92.56 119 MET B O 1
ATOM 2385 N N . ASN B 1 120 ? -7.828 -8.703 -5.957 1 93.75 120 ASN B N 1
ATOM 2386 C CA . ASN B 1 120 ? -7.965 -9.852 -5.07 1 93.75 120 ASN B CA 1
ATOM 2387 C C . ASN B 1 120 ? -9.062 -10.805 -5.551 1 93.75 120 ASN B C 1
ATOM 2389 O O . ASN B 1 120 ? -8.844 -12.008 -5.641 1 93.75 120 ASN B O 1
ATOM 2393 N N . ASN B 1 121 ? -10.188 -10.32 -5.965 1 91.88 121 ASN B N 1
ATOM 2394 C CA . ASN B 1 121 ? -11.32 -11.125 -6.402 1 91.88 121 ASN B CA 1
ATOM 2395 C C . ASN B 1 121 ? -11.039 -11.812 -7.734 1 91.88 121 ASN B C 1
ATOM 2397 O O . ASN B 1 121 ? -11.375 -12.984 -7.922 1 91.88 121 ASN B O 1
ATOM 2401 N N . ILE B 1 122 ? -10.422 -11.133 -8.578 1 93.19 122 ILE B N 1
ATOM 2402 C CA . ILE B 1 122 ? -10.195 -11.625 -9.938 1 93.19 122 ILE B CA 1
ATOM 2403 C C . ILE B 1 122 ? -9.133 -12.734 -9.914 1 93.19 122 ILE B C 1
ATOM 2405 O O . ILE B 1 122 ? -9.242 -13.711 -10.648 1 93.19 122 ILE B O 1
ATOM 2409 N N . ILE B 1 123 ? -8.18 -12.617 -9.023 1 93.06 123 ILE B N 1
ATOM 2410 C CA . ILE B 1 123 ? -7.047 -13.539 -9.062 1 93.06 123 ILE B CA 1
ATOM 2411 C C . ILE B 1 123 ? -7.336 -14.742 -8.172 1 93.06 123 ILE B C 1
ATOM 2413 O O . ILE B 1 123 ? -6.941 -15.867 -8.492 1 93.06 123 ILE B O 1
ATOM 2417 N N . THR B 1 124 ? -8.031 -14.516 -7.113 1 92.88 124 THR B N 1
ATOM 2418 C CA . THR B 1 124 ? -8.266 -15.578 -6.141 1 92.88 124 THR B CA 1
ATOM 2419 C C . THR B 1 124 ? -9.148 -16.672 -6.734 1 92.88 124 THR B C 1
ATOM 2421 O O . THR B 1 124 ? -8.891 -17.859 -6.531 1 92.88 124 THR B O 1
ATOM 2424 N N . PHE B 1 125 ? -10.07 -16.359 -7.531 1 90.88 125 PHE B N 1
ATOM 2425 C CA . PHE B 1 125 ? -11.031 -17.328 -8.039 1 90.88 125 PHE B CA 1
ATOM 2426 C C . PHE B 1 125 ? -10.336 -18.344 -8.938 1 90.88 125 PHE B C 1
ATOM 2428 O O . PHE B 1 125 ? -10.43 -19.562 -8.711 1 90.88 125 PHE B O 1
ATOM 2435 N N . PRO B 1 126 ? -9.727 -17.922 -9.977 1 89.44 126 PRO B N 1
ATOM 2436 C CA . PRO B 1 126 ? -9.039 -18.906 -10.82 1 89.44 126 PRO B CA 1
ATOM 2437 C C . PRO B 1 126 ? -7.996 -19.703 -10.055 1 89.44 126 PRO B C 1
ATOM 2439 O O . PRO B 1 126 ? -7.805 -20.891 -10.328 1 89.44 126 PRO B O 1
ATOM 2442 N N . LEU B 1 127 ? -7.262 -19.094 -9.133 1 91.12 127 LEU B N 1
ATOM 2443 C CA . LEU B 1 127 ? -6.281 -19.828 -8.336 1 91.12 127 LEU B CA 1
ATOM 2444 C C . LEU B 1 127 ? -6.949 -20.906 -7.5 1 91.12 127 LEU B C 1
ATOM 2446 O O . LEU B 1 127 ? -6.484 -22.047 -7.477 1 91.12 127 LEU B O 1
ATOM 2450 N N . ASP B 1 128 ? -8.07 -20.562 -6.875 1 91.19 128 ASP B N 1
ATOM 2451 C CA . ASP B 1 128 ? -8.82 -21.547 -6.098 1 91.19 128 ASP B CA 1
ATOM 2452 C C . ASP B 1 128 ? -9.367 -22.656 -6.992 1 91.19 128 ASP B C 1
ATOM 2454 O O . ASP B 1 128 ? -9.352 -23.828 -6.617 1 91.19 128 ASP B O 1
ATOM 2458 N N . SER B 1 129 ? -9.828 -22.266 -8.141 1 89.25 129 SER B N 1
ATOM 2459 C CA . SER B 1 129 ? -10.375 -23.234 -9.086 1 89.25 129 SER B CA 1
ATOM 2460 C C . SER B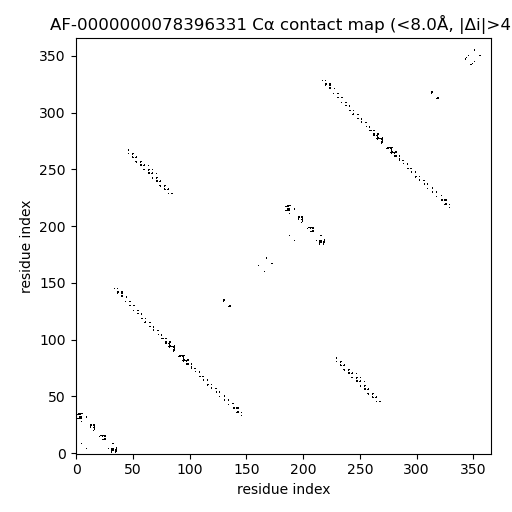 1 129 ? -9.305 -24.234 -9.523 1 89.25 129 SER B C 1
ATOM 2462 O O . SER B 1 129 ? -9.562 -25.453 -9.562 1 89.25 129 SER B O 1
ATOM 2464 N N . LEU B 1 130 ? -8.125 -23.781 -9.812 1 86.06 130 LEU B N 1
ATOM 2465 C CA . LEU B 1 130 ? -7.027 -24.625 -10.234 1 86.06 130 LEU B CA 1
ATOM 2466 C C . LEU B 1 130 ? -6.59 -25.547 -9.109 1 86.06 130 LEU B C 1
ATOM 2468 O O . LEU B 1 130 ? -6.359 -26.75 -9.328 1 86.06 130 LEU B O 1
ATOM 2472 N N . LEU B 1 131 ? -6.48 -25.047 -7.938 1 87.94 131 LEU B N 1
ATOM 2473 C CA . LEU B 1 131 ? -5.992 -25.797 -6.789 1 87.94 131 LEU B CA 1
ATOM 2474 C C . LEU B 1 131 ? -7.027 -26.812 -6.32 1 87.94 131 LEU B C 1
ATOM 2476 O O . LEU B 1 131 ? -6.672 -27.891 -5.828 1 87.94 131 LEU B O 1
ATOM 2480 N N . LYS B 1 132 ? -8.281 -26.547 -6.535 1 86.69 132 LYS B N 1
ATOM 2481 C CA . LYS B 1 132 ? -9.352 -27.438 -6.117 1 86.69 132 LYS B CA 1
ATOM 2482 C C . LYS B 1 132 ? -9.711 -28.422 -7.234 1 86.69 132 LYS B C 1
ATOM 2484 O O . LYS B 1 132 ? -10.281 -29.484 -6.973 1 86.69 132 LYS B O 1
ATOM 2489 N N . GLY B 1 133 ? -9.43 -28.078 -8.43 1 81.19 133 GLY B N 1
ATOM 2490 C CA . GLY B 1 133 ? -9.766 -28.922 -9.562 1 81.19 133 GLY B CA 1
ATOM 2491 C C . GLY B 1 133 ? -8.609 -29.781 -10.023 1 81.19 133 GLY B C 1
ATOM 2492 O O . GLY B 1 133 ? -8.336 -30.828 -9.43 1 81.19 133 GLY B O 1
ATOM 2493 N N . ASP B 1 134 ? -7.867 -29.281 -10.961 1 67.5 134 ASP B N 1
ATOM 2494 C CA . ASP B 1 134 ? -6.855 -30.016 -11.703 1 67.5 134 ASP B CA 1
ATOM 2495 C C . ASP B 1 134 ? -5.699 -30.438 -10.797 1 67.5 134 ASP B C 1
ATOM 2497 O O . ASP B 1 134 ? -5.031 -31.438 -11.055 1 67.5 134 ASP B O 1
ATOM 2501 N N . LEU B 1 135 ? -5.562 -29.656 -9.758 1 73.56 135 LEU B N 1
ATOM 2502 C CA . LEU B 1 135 ? -4.387 -29.906 -8.938 1 73.56 135 LEU B CA 1
ATOM 2503 C C . LEU B 1 135 ? -4.785 -30.359 -7.531 1 73.56 135 LEU B C 1
ATOM 2505 O O . LEU B 1 135 ? -3.963 -30.344 -6.613 1 73.56 135 LEU B O 1
ATOM 2509 N N . LYS B 1 136 ? -6.07 -30.656 -7.391 1 72.44 136 LYS B N 1
ATOM 2510 C CA . LYS B 1 136 ? -6.578 -31.094 -6.094 1 72.44 136 LYS B CA 1
ATOM 2511 C C . LYS B 1 136 ? -5.816 -32.312 -5.594 1 72.44 136 LYS B C 1
ATOM 2513 O O . LYS B 1 136 ? -5.68 -32.531 -4.383 1 72.44 136 LYS B O 1
ATOM 2518 N N . GLY B 1 137 ? -5.066 -32.844 -6.445 1 66 137 GLY B N 1
ATOM 2519 C CA . GLY B 1 137 ? -4.461 -34.094 -6.027 1 66 137 GLY B CA 1
ATOM 2520 C C . GLY B 1 137 ? -3.25 -33.906 -5.133 1 66 137 GLY B C 1
ATOM 2521 O O . GLY B 1 137 ? -2.705 -32.812 -5.043 1 66 137 GLY B O 1
ATOM 2522 N N . VAL B 1 138 ? -3.102 -34.875 -4.141 1 66.62 138 VAL B N 1
ATOM 2523 C CA . VAL B 1 138 ? -1.985 -34.938 -3.201 1 66.62 138 VAL B CA 1
ATOM 2524 C C . VAL B 1 138 ? -0.817 -35.688 -3.834 1 66.62 138 VAL B C 1
ATOM 2526 O O . VAL B 1 138 ? -0.998 -36.406 -4.809 1 66.62 138 VAL B O 1
ATOM 2529 N N . LYS B 1 139 ? 0.296 -35.281 -3.34 1 71.62 139 LYS B N 1
ATOM 2530 C CA . LYS B 1 139 ? 1.491 -36.031 -3.744 1 71.62 139 LYS B CA 1
ATOM 2531 C C . LYS B 1 139 ? 1.258 -37.531 -3.678 1 71.62 139 LYS B C 1
ATOM 2533 O O . LYS B 1 139 ? 0.764 -38.031 -2.672 1 71.62 139 LYS B O 1
ATOM 2538 N N . GLY B 1 140 ? 1.331 -38.25 -4.719 1 73.88 140 GLY B N 1
ATOM 2539 C CA . GLY B 1 140 ? 1.206 -39.688 -4.766 1 73.88 140 GLY B CA 1
ATOM 2540 C C . GLY B 1 140 ? -0.095 -40.156 -5.387 1 73.88 140 GLY B C 1
ATOM 2541 O O . GLY B 1 140 ? -0.279 -41.344 -5.633 1 73.88 140 GLY B O 1
ATOM 2542 N N . ASP B 1 141 ? -0.877 -39.281 -5.82 1 79.31 141 ASP B N 1
ATOM 2543 C CA . ASP B 1 141 ? -2.195 -39.656 -6.328 1 79.31 141 ASP B CA 1
ATOM 2544 C C . ASP B 1 141 ? -2.082 -40.406 -7.66 1 79.31 141 ASP B C 1
ATOM 2546 O O . ASP B 1 141 ? -2.939 -41.219 -8 1 79.31 141 ASP B O 1
ATOM 2550 N N . LEU B 1 142 ? -1.033 -40.062 -8.406 1 77.56 142 LEU B N 1
ATOM 2551 C CA . LEU B 1 142 ? -0.828 -40.75 -9.68 1 77.56 142 LEU B CA 1
ATOM 2552 C C . LEU B 1 142 ? 0.067 -41.969 -9.492 1 77.56 142 LEU B C 1
ATOM 2554 O O . LEU B 1 142 ? -0.156 -43.031 -10.117 1 77.56 142 LEU B O 1
ATOM 2558 N N . LYS B 1 143 ? 0.981 -41.844 -8.609 1 80.12 143 LYS B N 1
ATOM 2559 C CA . LYS B 1 143 ? 1.974 -42.906 -8.414 1 80.12 143 LYS B CA 1
ATOM 2560 C C . LYS B 1 143 ? 1.345 -44.125 -7.789 1 80.12 143 LYS B C 1
ATOM 2562 O O . LYS B 1 143 ? 1.623 -45.25 -8.211 1 80.12 143 LYS B O 1
ATOM 2567 N N . LYS B 1 144 ? 0.476 -44 -6.898 1 83.94 144 LYS B N 1
ATOM 2568 C CA . LYS B 1 144 ? -0.096 -45.125 -6.164 1 83.94 144 LYS B CA 1
ATOM 2569 C C . LYS B 1 144 ? -0.943 -46 -7.078 1 83.94 144 LYS B C 1
ATOM 2571 O O . LYS B 1 144 ? -0.721 -47.188 -7.164 1 83.94 144 LYS B O 1
ATOM 2576 N N . PRO B 1 145 ? -1.878 -45.438 -7.746 1 84.56 145 PRO B N 1
ATOM 2577 C CA . PRO B 1 145 ? -2.65 -46.25 -8.664 1 84.56 145 PRO B CA 1
ATOM 2578 C C . PRO B 1 145 ? -1.783 -46.906 -9.742 1 84.56 145 PRO B C 1
ATOM 2580 O O . PRO B 1 145 ? -2.053 -48.031 -10.164 1 84.56 145 PRO B O 1
ATOM 2583 N N . PHE B 1 146 ? -0.801 -46.188 -10.18 1 85.81 146 PHE B N 1
ATOM 2584 C CA . PHE B 1 146 ? 0.092 -46.75 -11.188 1 85.81 146 PHE B CA 1
ATOM 2585 C C . PHE B 1 146 ? 0.847 -47.938 -10.633 1 85.81 146 PHE B C 1
ATOM 2587 O O . PHE B 1 146 ? 0.942 -48.969 -11.297 1 85.81 146 PHE B O 1
ATOM 2594 N N . ASP B 1 147 ? 1.375 -47.812 -9.461 1 84.88 147 ASP B N 1
ATOM 2595 C CA . ASP B 1 147 ? 2.117 -48.875 -8.828 1 84.88 147 ASP B CA 1
ATOM 2596 C C . ASP B 1 147 ? 1.225 -50.094 -8.602 1 84.88 147 ASP B C 1
ATOM 2598 O O . ASP B 1 147 ? 1.662 -51.25 -8.781 1 84.88 147 ASP B O 1
ATOM 2602 N N . LYS B 1 148 ? 0.015 -49.875 -8.219 1 86.5 148 LYS B N 1
ATOM 2603 C CA . LYS B 1 148 ? -0.931 -50.969 -8.023 1 86.5 148 LYS B CA 1
ATOM 2604 C C . LYS B 1 148 ? -1.211 -51.688 -9.336 1 86.5 148 LYS B C 1
ATOM 2606 O O . LYS B 1 148 ? -1.216 -52.906 -9.383 1 86.5 148 LYS B O 1
ATOM 2611 N N . ALA B 1 149 ? -1.477 -50.906 -10.391 1 85.56 149 ALA B N 1
ATOM 2612 C CA . ALA B 1 149 ? -1.73 -51.5 -11.711 1 85.56 149 ALA B CA 1
ATOM 2613 C C . ALA B 1 149 ? -0.516 -52.25 -12.211 1 85.56 149 ALA B C 1
ATOM 2615 O O . ALA B 1 149 ? -0.659 -53.312 -12.836 1 85.56 149 ALA B O 1
ATOM 2616 N N . TRP B 1 150 ? 0.595 -51.688 -11.836 1 82 150 TRP B N 1
ATOM 2617 C CA . TRP B 1 150 ? 1.843 -52.344 -12.219 1 82 150 TRP B CA 1
ATOM 2618 C C . TRP B 1 150 ? 1.995 -53.656 -11.5 1 82 150 TRP B C 1
ATOM 2620 O O . TRP B 1 150 ? 2.354 -54.656 -12.117 1 82 150 TRP B O 1
ATOM 2630 N N . LYS B 1 151 ? 1.763 -53.75 -10.289 1 83.69 151 LYS B N 1
ATOM 2631 C CA . LYS B 1 151 ? 1.837 -54.969 -9.5 1 83.69 151 LYS B CA 1
ATOM 2632 C C . LYS B 1 151 ? 0.854 -56.031 -10.023 1 83.69 151 LYS B C 1
ATOM 2634 O O . LYS B 1 151 ? 1.193 -57.219 -10.125 1 83.69 151 LYS B O 1
ATOM 2639 N N . ASP B 1 152 ? -0.357 -55.625 -10.383 1 83.44 152 ASP B N 1
ATOM 2640 C CA . ASP B 1 152 ? -1.375 -56.531 -10.922 1 83.44 152 ASP B CA 1
ATOM 2641 C C . ASP B 1 152 ? -0.937 -57.094 -12.266 1 83.44 152 ASP B C 1
ATOM 2643 O O . ASP B 1 152 ? -1.144 -58.281 -12.539 1 83.44 152 ASP B O 1
ATOM 2647 N N . TYR B 1 153 ? -0.358 -56.25 -13.039 1 80.81 153 TYR B N 1
ATOM 2648 C CA . TYR B 1 153 ? 0.13 -56.656 -14.352 1 80.81 153 TYR B CA 1
ATOM 2649 C C . TYR B 1 153 ? 1.253 -57.688 -14.219 1 80.81 153 TYR B C 1
ATOM 2651 O O . TYR B 1 153 ? 1.25 -58.719 -14.898 1 80.81 153 TYR B O 1
ATOM 2659 N N . GLU B 1 154 ? 2.166 -57.406 -13.328 1 77.19 154 GLU B N 1
ATOM 2660 C CA . GLU B 1 154 ? 3.283 -58.312 -13.102 1 77.19 154 GLU B CA 1
ATOM 2661 C C . GLU B 1 154 ? 2.797 -59.688 -12.609 1 77.19 154 GLU B C 1
ATOM 2663 O O . GLU B 1 154 ? 3.326 -60.719 -13.016 1 77.19 154 GLU B O 1
ATOM 2668 N N . THR B 1 155 ? 1.781 -59.719 -11.758 1 79.12 155 THR B N 1
ATOM 2669 C CA . THR B 1 155 ? 1.235 -60.969 -11.219 1 79.12 155 THR B CA 1
ATOM 2670 C C . THR B 1 155 ? 0.548 -61.781 -12.312 1 79.12 155 THR B C 1
ATOM 2672 O O . THR B 1 155 ? 0.626 -63 -12.32 1 79.12 155 THR B O 1
ATOM 2675 N N . LYS B 1 156 ? -0.098 -61.156 -13.258 1 75.88 156 LYS B N 1
ATOM 2676 C CA . LYS B 1 156 ? -0.847 -61.812 -14.32 1 75.88 156 LYS B CA 1
ATOM 2677 C C . LYS B 1 156 ? 0.084 -62.312 -15.414 1 75.88 156 LYS B C 1
ATOM 2679 O O . LYS B 1 156 ? -0.154 -63.375 -16 1 75.88 156 LYS B O 1
ATOM 2684 N N . VAL B 1 157 ? 1.07 -61.594 -15.672 1 70.12 157 VAL B N 1
ATOM 2685 C CA . VAL B 1 157 ? 1.995 -61.969 -16.734 1 70.12 157 VAL B CA 1
ATOM 2686 C C . VAL B 1 157 ? 3.039 -62.969 -16.203 1 70.12 157 VAL B C 1
ATOM 2688 O O . VAL B 1 157 ? 3.398 -63.938 -16.875 1 70.12 157 VAL B O 1
ATOM 2691 N N . VAL B 1 158 ? 3.598 -62.75 -15.008 1 61.5 158 VAL B N 1
ATOM 2692 C CA . VAL B 1 158 ? 4.637 -63.625 -14.469 1 61.5 158 VAL B CA 1
ATOM 2693 C C . VAL B 1 158 ? 4.02 -64.938 -14.023 1 61.5 158 VAL B C 1
ATOM 2695 O O . VAL B 1 158 ? 4.59 -66 -14.266 1 61.5 158 VAL B O 1
ATOM 2698 N N . HIS B 1 159 ? 2.805 -65.062 -13.453 1 58 159 HIS B N 1
ATOM 2699 C CA . HIS B 1 159 ? 2.277 -66.25 -12.875 1 58 159 HIS B CA 1
ATOM 2700 C C . HIS B 1 159 ? 1.717 -67.188 -13.961 1 58 159 HIS B C 1
ATOM 2702 O O . HIS B 1 159 ? 1.828 -68.438 -13.859 1 58 159 HIS B O 1
ATOM 2708 N N . PRO B 1 160 ? 1.1 -66.812 -14.977 1 55.03 160 PRO B N 1
ATOM 2709 C CA . PRO B 1 160 ? 0.7 -67.875 -15.914 1 55.03 160 PRO B CA 1
ATOM 2710 C C . PRO B 1 160 ? 1.893 -68.562 -16.531 1 55.03 160 PRO B C 1
ATOM 2712 O O . PRO B 1 160 ? 1.812 -69.75 -16.828 1 55.03 160 PRO B O 1
ATOM 2715 N N . SER B 1 161 ? 2.938 -67.875 -16.781 1 50.34 161 SER B N 1
ATOM 2716 C CA . SER B 1 161 ? 4.113 -68.5 -17.391 1 50.34 161 SER B CA 1
ATOM 2717 C C . SER B 1 161 ? 4.73 -69.5 -16.453 1 50.34 161 SER B C 1
ATOM 2719 O O . SER B 1 161 ? 5.211 -70.562 -16.922 1 50.34 161 SER B O 1
ATOM 2721 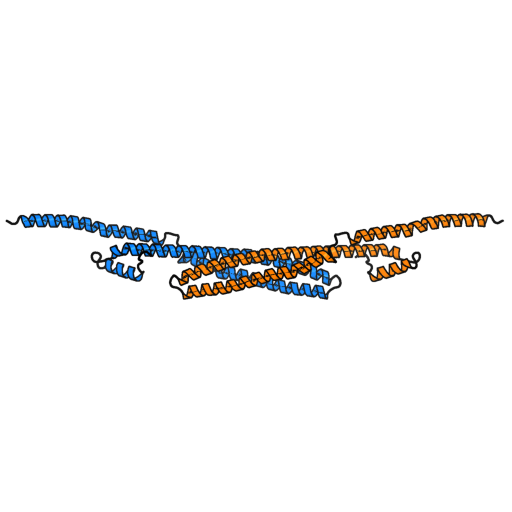N N . ARG B 1 162 ? 4.734 -69.375 -15.164 1 53 162 ARG B N 1
ATOM 2722 C CA . ARG B 1 162 ? 5.234 -70.438 -14.258 1 53 162 ARG B CA 1
ATOM 2723 C C . ARG B 1 162 ? 4.277 -71.625 -14.203 1 53 162 ARG B C 1
ATOM 2725 O O . ARG B 1 162 ? 4.711 -72.75 -14.211 1 53 162 ARG B O 1
ATOM 2732 N N . GLU B 1 163 ? 3.051 -71.375 -14.266 1 48.12 163 GLU B N 1
ATOM 2733 C CA . GLU B 1 163 ? 2.1 -72.5 -14.258 1 48.12 163 GLU B CA 1
ATOM 2734 C C . GLU B 1 163 ? 1.985 -73.125 -15.641 1 48.12 163 GLU B C 1
ATOM 2736 O O . GLU B 1 163 ? 1.859 -74.375 -15.758 1 48.12 163 GLU B O 1
ATOM 2741 N N . SER B 1 164 ? 2.018 -72.312 -16.641 1 48.03 164 SER B N 1
ATOM 2742 C CA . SER B 1 164 ? 1.997 -72.875 -17.984 1 48.03 164 SER B CA 1
ATOM 2743 C C . SER B 1 164 ? 3.334 -73.562 -18.328 1 48.03 164 SER B C 1
ATOM 2745 O O . SER B 1 164 ? 3.373 -74.625 -18.953 1 48.03 164 SER B O 1
ATOM 2747 N N . PHE B 1 165 ? 4.41 -73 -17.891 1 47.06 165 PHE B N 1
ATOM 2748 C CA . PHE B 1 165 ? 5.723 -73.562 -18.047 1 47.06 165 PHE B CA 1
ATOM 2749 C C . PHE B 1 165 ? 5.859 -74.812 -17.172 1 47.06 165 PHE B C 1
ATOM 2751 O O . PHE B 1 165 ? 6.445 -75.812 -17.594 1 47.06 165 PHE B O 1
ATOM 2758 N N . GLU B 1 166 ? 5.273 -74.75 -16 1 48.81 166 GLU B N 1
ATOM 2759 C CA . GLU B 1 166 ? 5.266 -75.938 -15.156 1 48.81 166 GLU B CA 1
ATOM 2760 C C . GLU B 1 166 ? 4.316 -77 -15.703 1 48.81 166 GLU B C 1
ATOM 2762 O O . GLU B 1 166 ? 4.641 -78.188 -15.711 1 48.81 166 GLU B O 1
ATOM 2767 N N . THR B 1 167 ? 3.273 -76.562 -16.234 1 48.22 167 THR B N 1
ATOM 2768 C CA . THR B 1 167 ? 2.348 -77.5 -16.875 1 48.22 167 THR B CA 1
ATOM 2769 C C . THR B 1 167 ? 2.904 -78 -18.219 1 48.22 167 THR B C 1
ATOM 2771 O O . THR B 1 167 ? 2.791 -79.188 -18.547 1 48.22 167 THR B O 1
ATOM 2774 N N . LEU B 1 168 ? 3.617 -77.062 -18.906 1 46.34 168 LEU B N 1
ATOM 2775 C CA . LEU B 1 168 ? 4.262 -77.438 -20.156 1 46.34 168 LEU B CA 1
ATOM 2776 C C . LEU B 1 168 ? 5.473 -78.312 -19.891 1 46.34 168 LEU B C 1
ATOM 2778 O O . LEU B 1 168 ? 5.719 -79.312 -20.625 1 46.34 168 LEU B O 1
ATOM 2782 N N . ARG B 1 169 ? 6.195 -78 -18.812 1 48.34 169 ARG B N 1
ATOM 2783 C CA . ARG B 1 169 ? 7.277 -78.875 -18.375 1 48.34 169 ARG B CA 1
ATOM 2784 C C . ARG B 1 169 ? 6.75 -80.25 -17.984 1 48.34 169 ARG B C 1
ATOM 2786 O O . ARG B 1 169 ? 7.348 -81.312 -18.328 1 48.34 169 ARG B O 1
ATOM 2793 N N . ASP B 1 170 ? 5.586 -80.188 -17.438 1 48.69 170 ASP B N 1
ATOM 2794 C CA . ASP B 1 170 ? 4.965 -81.5 -17.047 1 48.69 170 ASP B CA 1
ATOM 2795 C C . ASP B 1 170 ? 4.441 -82.25 -18.266 1 48.69 170 ASP B C 1
ATOM 2797 O O . ASP B 1 170 ? 4.602 -83.438 -18.375 1 48.69 170 ASP B O 1
ATOM 2801 N N . ILE B 1 171 ? 3.943 -81.5 -19.25 1 49.66 171 ILE B N 1
ATOM 2802 C CA . ILE B 1 171 ? 3.414 -82.062 -20.453 1 49.66 171 ILE B CA 1
ATOM 2803 C C . ILE B 1 171 ? 4.566 -82.562 -21.344 1 49.66 171 ILE B C 1
ATOM 2805 O O . ILE B 1 171 ? 4.527 -83.688 -21.891 1 49.66 171 ILE B O 1
ATOM 2809 N N . THR B 1 172 ? 5.605 -81.688 -21.391 1 46.19 172 THR B N 1
ATOM 2810 C CA . THR B 1 172 ? 6.773 -82.125 -22.172 1 46.19 172 THR B CA 1
ATOM 2811 C C . THR B 1 172 ? 7.484 -83.312 -21.547 1 46.19 172 THR B C 1
ATOM 2813 O O . THR B 1 172 ? 7.941 -84.188 -22.25 1 46.19 172 THR B O 1
ATOM 2816 N N . SER B 1 173 ? 7.508 -83.25 -20.234 1 48.53 173 SER B N 1
ATOM 2817 C CA . SER B 1 173 ? 8.07 -84.375 -19.547 1 48.53 173 SER B CA 1
ATOM 2818 C C . SER B 1 173 ? 7.207 -85.625 -19.75 1 48.53 173 SER B C 1
ATOM 2820 O O . SER B 1 173 ? 7.734 -86.75 -19.938 1 48.53 173 SER B O 1
ATOM 2822 N N . ILE B 1 174 ? 5.953 -85.5 -19.797 1 49.5 174 ILE B N 1
ATOM 2823 C CA . ILE B 1 174 ? 5.039 -86.562 -20.047 1 49.5 174 ILE B CA 1
ATOM 2824 C C . ILE B 1 174 ? 5.164 -87.062 -21.5 1 49.5 174 ILE B C 1
ATOM 2826 O O . ILE B 1 174 ? 5.211 -88.25 -21.781 1 49.5 174 ILE B O 1
ATOM 2830 N N . MET B 1 175 ? 5.285 -86 -22.406 1 46.84 175 MET B N 1
ATOM 2831 C CA . MET B 1 175 ? 5.43 -86.312 -23.828 1 46.84 175 MET B CA 1
ATOM 2832 C C . MET B 1 175 ? 6.781 -87 -24.109 1 46.84 175 MET B C 1
ATOM 2834 O O . MET B 1 175 ? 6.867 -87.938 -24.875 1 46.84 175 MET B O 1
ATOM 2838 N N . LEU B 1 176 ? 7.789 -86.375 -23.469 1 46.78 176 LEU B N 1
ATOM 2839 C CA . LEU B 1 176 ? 9.102 -87 -23.609 1 46.78 176 LEU B CA 1
ATOM 2840 C C . LEU B 1 176 ? 9.117 -88.375 -23.016 1 46.78 176 LEU B C 1
ATOM 2842 O O . LEU B 1 176 ? 9.719 -89.312 -23.594 1 46.78 176 LEU B O 1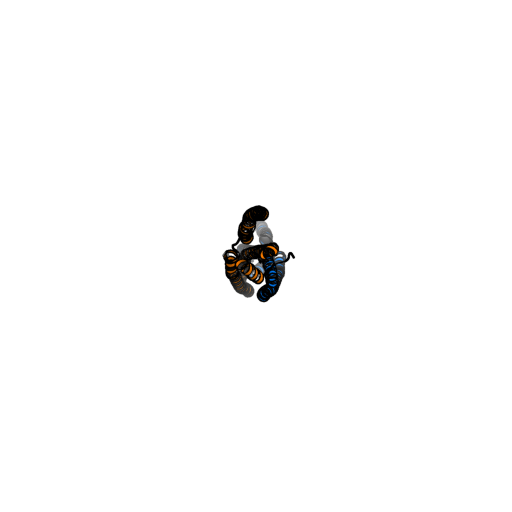
ATOM 2846 N N . TYR B 1 177 ? 8.445 -88.562 -21.859 1 44.91 177 TYR B N 1
ATOM 2847 C CA . TYR B 1 177 ? 8.383 -89.938 -21.25 1 44.91 177 TYR B CA 1
ATOM 2848 C C . TYR B 1 177 ? 7.539 -90.875 -22.109 1 44.91 177 TYR B C 1
ATOM 2850 O O . TYR B 1 177 ? 7.855 -92.062 -22.219 1 44.91 177 TYR B O 1
ATOM 2858 N N . ARG B 1 178 ? 6.449 -90.375 -22.719 1 47.66 178 ARG B N 1
ATOM 2859 C CA . ARG B 1 178 ? 5.594 -91.25 -23.531 1 47.66 178 ARG B CA 1
ATOM 2860 C C . ARG B 1 178 ? 6.254 -91.562 -24.859 1 47.66 178 ARG B C 1
ATOM 2862 O O . ARG B 1 178 ? 6.074 -92.625 -25.406 1 47.66 178 ARG B O 1
ATOM 2869 N N . GLY B 1 179 ? 6.918 -90.438 -25.438 1 43.16 179 GLY B N 1
ATOM 2870 C CA . GLY B 1 179 ? 7.605 -90.688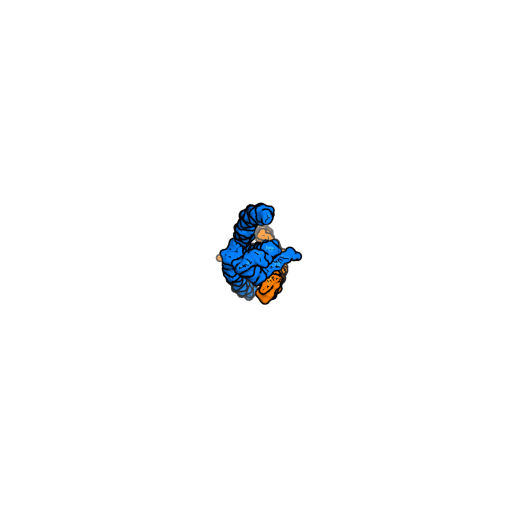 -26.688 1 43.16 179 GLY B CA 1
ATOM 2871 C C . GLY B 1 179 ? 8.766 -91.625 -26.562 1 43.16 179 GLY B C 1
ATOM 2872 O O . GLY B 1 179 ? 9.117 -92.312 -27.516 1 43.16 179 GLY B O 1
ATOM 2873 N N . LEU B 1 180 ? 9.531 -91.625 -25.516 1 42.53 180 LEU B N 1
ATOM 2874 C CA . LEU B 1 180 ? 10.664 -92.5 -25.359 1 42.53 180 LEU B CA 1
ATOM 2875 C C . LEU B 1 180 ? 10.188 -93.938 -25.094 1 42.53 180 LEU B C 1
ATOM 2877 O O . LEU B 1 180 ? 10.969 -94.875 -25.203 1 42.53 180 LEU B O 1
ATOM 2881 N N . SER B 1 181 ? 8.938 -94.125 -24.625 1 32.94 181 SER B N 1
ATOM 2882 C CA . SER B 1 181 ? 8.531 -95.5 -24.359 1 32.94 181 SER B CA 1
ATOM 2883 C C . SER B 1 181 ? 8.031 -96.188 -25.609 1 32.94 181 SER B C 1
ATOM 2885 O O . SER B 1 181 ? 7.523 -97.312 -25.547 1 32.94 181 SER B O 1
ATOM 2887 N N . GLN B 1 182 ? 7.84 -95.5 -26.781 1 31.36 182 GLN B N 1
ATOM 2888 C CA . GLN B 1 182 ? 7.461 -96.375 -27.906 1 31.36 182 GLN B CA 1
ATOM 2889 C C . GLN B 1 182 ? 8.641 -97.188 -28.375 1 31.36 182 GLN B C 1
ATOM 2891 O O . GLN B 1 182 ? 9.734 -96.688 -28.609 1 31.36 182 GLN B O 1
ATOM 2896 N N . PRO B 1 183 ? 8.539 -98.625 -28.172 1 38.75 183 PRO B N 1
ATOM 2897 C CA . PRO B 1 183 ? 9.5 -99.562 -28.766 1 38.75 183 PRO B CA 1
ATOM 2898 C C . PRO B 1 183 ? 9.648 -99.375 -30.281 1 38.75 183 PRO B C 1
ATOM 2900 O O . PRO B 1 183 ? 8.727 -98.875 -30.938 1 38.75 183 PRO B O 1
#

Radius of gyration: 46.62 Å; Cα contacts (8 Å, |Δi|>4): 269; chains: 2; bounding box: 32×183×89 Å

Sequence (366 aa):
MPDQISVAEFVTETNEDYKAPTASNFTTRLPQCRNTVAAIEEALDVDRTVLYKMKKSVKAINVSGLAHVENEEQYTQALEKFGGNCVCRDDPDLGTAFLKFSVFTKELTALFKNLIQNMNNIITFPLDSLLKGDLKGVKGDLKKPFDKAWKDYETKVVHPSRESFETLRDITSIMLYRGLSQPMPDQISVAEFVTETNEDYKAPTASNFTTRLPQCRNTVAAIEEALDVDRTVLYKMKKSVKAINVSGLAHVENEEQYTQALEKFGGNCVCRDDPDLGTAFLKFSVFTKELTALFKNLIQNMNNIITFPLDSLLKGDLKGVKGDLKKPFDKAWKDYETKVVHPSRESFETLRDITSIMLYRGLSQP

Solvent-accessible surface area (backbone atoms only — not comparable to full-atom values): 18814 Å² total; per-residue (Å²): 123,80,61,62,53,50,70,69,53,49,50,52,39,48,50,43,24,70,77,35,63,88,77,36,65,42,77,77,44,42,66,22,47,52,45,31,52,50,51,51,51,51,50,50,50,53,51,47,53,35,51,50,50,31,52,52,22,46,53,47,28,43,56,30,44,51,52,24,43,52,27,48,51,53,27,36,52,30,40,36,51,50,13,53,51,29,40,72,68,78,34,45,67,63,9,48,51,36,38,51,48,27,53,53,50,48,51,52,45,52,51,50,49,49,48,45,52,48,50,42,56,65,52,47,50,59,53,51,49,44,49,62,51,89,46,47,66,57,94,55,64,66,53,50,61,48,52,52,53,48,53,53,50,49,52,59,60,55,49,50,49,54,54,48,45,50,49,44,50,49,46,48,50,48,47,51,55,55,59,68,62,61,128,124,80,61,63,53,50,71,68,52,48,53,52,39,50,52,42,24,71,76,33,61,87,78,34,65,42,77,78,42,41,67,22,47,53,46,32,51,52,51,52,50,52,51,51,50,52,50,48,52,37,51,49,48,30,52,53,22,47,54,47,28,44,54,29,44,52,52,23,42,53,28,49,50,53,27,36,52,30,39,37,53,50,12,52,51,29,39,72,69,78,35,45,68,62,9,48,51,37,38,52,50,28,54,53,52,49,50,53,46,51,52,49,51,49,50,46,53,48,50,42,58,64,52,47,49,59,52,51,49,43,49,65,51,88,46,48,63,56,95,54,64,65,53,51,59,48,51,52,52,47,53,52,49,50,52,59,60,57,47,49,51,54,51,48,46,48,48,43,48,50,47,47,50,47,48,52,54,54,60,69,62,61,128

Nearest PDB structures (foldseek):
  7o3x-assembly1_E  TM=5.699E-01  e=3.137E-02  Synechocystis sp. PCC 6803 substr. Kazusa
  4ilo-assembly1_A  TM=5.897E-01  e=1.458E+00  Chlamydia trachomatis L2/434/Bu
  6ixe-assembly1_A  TM=3.448E-01  e=3.276E-01  Homo sapiens
  4mu6-assembly1_A  TM=4.122E-01  e=4.711E+00  Legionella pneumophila subsp. pneumophila str. Philadelphia 1
  7o3x-assembly1_E  TM=5.691E-01  e=2.852E-02  Synechocystis sp. PCC 6803 substr. Kazusa

InterPro domains:
  IPR004148 BAR domain [PF16746] (31-161)
  IPR027267 AH/BAR domain superfamily [G3DSA:1.20.1270.60] (28-166)
  IPR027267 AH/BAR domain superfamily [SSF103657] (31-161)
  IPR043593 Arf-GAP with SH3 domain, ANK repeat and PH domain-containing protein [PTHR45854] (1-162)